Protein AF-A0A0D6M425-F1 (afdb_monomer_lite)

Organism: NCBI:txid53326

Secondary structure (DSSP, 8-state):
-HHHHHHHHHHHHHHHTTS-----------------------------------PPPP------------------------------------TTHHHHHHHHHHHHHHHHHHHHHHHHHHHHHHHHHHHHHHHHHHHHHHHHHTSPPPPSS-HHHHHHHHHHHHHHHHHHHHHHHHHHHHHHHHHHHHTT-SSHHHHHHHHHHHHHHHHHHHHHHHHHHHHHHHHHHHHHHHHHHHHHHHHHHHHHHHHHHHTPPSSPSSHHHHHHHHHHHHHHHHHHHHHHHHHHHHHHHHTTTT-----

Radius of gyration: 39.2 Å; chains: 1; bounding box: 89×60×128 Å

Foldseek 3Di:
DVLVVVVVVVVVVVVVVVPDDDDDDDDDDDDDDDDDDDDDDDDDDDDDDDDDDDDDDDDDDDDDDDDDDDDDDDDDDDDDDDDDDDDDDDDDDDPPPVVVVVVVVVVVVVVVVVLVVVLVVLVVQLVVLLVVLVVVLVVLVVVLVPQDDQDQPDLVSLVVSLVVLVVSSVVLSVCPVSLVSNLVSLVVNLVVDPDVVSNVVSVVSNCVSVVSSVVSVVSSVVRNVSSVVSNVVVLVVLVVVVVVLVVVLVVLVVPQDPDDPDPVVNVVNVVSVVVSVVSVVVCVVSVVVVVVVVVVVPPDPDD

InterPro domains:
  IPR002017 Spectrin repeat [PF00435] (123-228)
  IPR018159 Spectrin/alpha-actinin [SM00150] (124-228)
  IPR018159 Spectrin/alpha-actinin [cd00176] (124-290)

Structure (mmCIF, N/CA/C/O backbone):
data_AF-A0A0D6M425-F1
#
_entry.id   AF-A0A0D6M425-F1
#
loop_
_atom_site.group_PDB
_atom_site.id
_atom_site.type_symbol
_atom_site.label_atom_id
_atom_site.label_alt_id
_atom_site.label_comp_id
_atom_site.label_asym_id
_atom_site.label_entity_id
_atom_site.label_seq_id
_atom_site.pdbx_PDB_ins_code
_atom_site.Cartn_x
_atom_site.Cartn_y
_atom_site.Cartn_z
_atom_site.occupancy
_atom_site.B_iso_or_equiv
_atom_site.auth_seq_id
_atom_site.auth_comp_id
_atom_site.auth_asym_id
_atom_site.auth_atom_id
_atom_site.pdbx_PDB_model_num
ATOM 1 N N . MET A 1 1 ? 4.694 -11.963 -1.519 1.00 40.75 1 MET A N 1
ATOM 2 C CA . MET A 1 1 ? 3.758 -13.101 -1.695 1.00 40.75 1 MET A CA 1
ATOM 3 C C . MET A 1 1 ? 3.086 -13.503 -0.385 1.00 40.75 1 MET A C 1
ATOM 5 O O . MET A 1 1 ? 1.863 -13.520 -0.347 1.00 40.75 1 MET A O 1
ATOM 9 N N . ASP A 1 2 ? 3.823 -13.799 0.690 1.00 46.19 2 ASP A N 1
ATOM 10 C CA . ASP A 1 2 ? 3.203 -14.373 1.902 1.00 46.19 2 ASP A CA 1
ATOM 11 C C . ASP A 1 2 ? 2.390 -13.388 2.758 1.00 46.19 2 ASP A C 1
ATOM 13 O O . ASP A 1 2 ? 1.417 -13.802 3.381 1.00 46.19 2 ASP A O 1
ATOM 17 N N . LEU A 1 3 ? 2.696 -12.084 2.712 1.00 44.03 3 LEU A N 1
ATOM 18 C CA . LEU A 1 3 ? 1.865 -11.032 3.323 1.00 44.03 3 LEU A CA 1
ATOM 19 C C . LEU A 1 3 ? 0.451 -10.997 2.716 1.00 44.03 3 LEU A C 1
ATOM 21 O O . LEU A 1 3 ? -0.537 -11.097 3.438 1.00 44.03 3 LEU A O 1
ATOM 25 N N . LEU A 1 4 ? 0.359 -10.984 1.380 1.00 48.28 4 LEU A N 1
ATOM 26 C CA . LEU A 1 4 ? -0.907 -11.090 0.643 1.00 48.28 4 LEU A CA 1
ATOM 27 C C . LEU A 1 4 ? -1.682 -12.361 1.020 1.00 48.28 4 LEU A C 1
ATOM 29 O O . LEU A 1 4 ? -2.883 -12.287 1.253 1.00 48.28 4 LEU A O 1
ATOM 33 N N . LYS A 1 5 ? -1.009 -13.514 1.154 1.00 50.22 5 LYS A N 1
ATOM 34 C CA . LYS A 1 5 ? -1.664 -14.762 1.586 1.00 50.22 5 LYS A CA 1
ATOM 35 C C . LYS A 1 5 ? -2.174 -14.706 3.029 1.00 50.22 5 LYS A C 1
ATOM 37 O O . LYS A 1 5 ? -3.256 -15.221 3.283 1.00 50.22 5 LYS A O 1
ATOM 42 N N . ARG A 1 6 ? -1.435 -14.095 3.965 1.00 51.94 6 ARG A N 1
ATOM 43 C CA . ARG A 1 6 ? -1.879 -13.936 5.364 1.00 51.94 6 ARG A CA 1
ATOM 44 C C . ARG A 1 6 ? -3.107 -13.035 5.471 1.00 51.94 6 ARG A C 1
ATOM 46 O O . ARG A 1 6 ? -4.064 -13.418 6.138 1.00 51.94 6 ARG A O 1
ATOM 53 N N . LEU A 1 7 ? -3.107 -11.907 4.759 1.00 57.50 7 LEU A N 1
ATOM 54 C CA . LEU A 1 7 ? -4.261 -11.008 4.692 1.00 57.50 7 LEU A CA 1
ATOM 55 C C . LEU A 1 7 ? -5.485 -11.714 4.081 1.00 57.50 7 LEU A C 1
ATOM 57 O O . LEU A 1 7 ? -6.573 -11.603 4.632 1.00 57.50 7 LEU A O 1
ATOM 61 N N . TYR A 1 8 ? -5.309 -12.499 3.011 1.00 55.25 8 TYR A N 1
ATOM 62 C CA . TYR A 1 8 ? -6.402 -13.231 2.349 1.00 55.25 8 TYR A CA 1
ATOM 63 C C . TYR A 1 8 ? -6.959 -14.404 3.181 1.00 55.25 8 TYR A C 1
ATOM 65 O O . TYR A 1 8 ? -8.141 -14.730 3.101 1.00 55.25 8 TYR A O 1
ATOM 73 N N . PHE A 1 9 ? -6.116 -15.069 3.980 1.00 50.69 9 PHE A N 1
ATOM 74 C CA . PHE A 1 9 ? -6.538 -16.208 4.807 1.00 50.69 9 PHE A CA 1
ATOM 75 C C . PHE A 1 9 ? -7.348 -15.765 6.037 1.00 50.69 9 PHE A C 1
ATOM 77 O O . PHE A 1 9 ? -8.257 -16.478 6.462 1.00 50.69 9 PHE A O 1
ATOM 84 N N . HIS A 1 10 ? -7.058 -14.573 6.571 1.00 49.78 10 HIS A N 1
ATOM 85 C CA . HIS A 1 10 ? -7.824 -13.970 7.664 1.00 49.78 10 HIS A CA 1
ATOM 86 C C . HIS A 1 10 ? -9.277 -13.669 7.249 1.00 49.78 10 HIS A C 1
ATOM 88 O O . HIS A 1 10 ? -10.205 -13.980 7.997 1.00 49.78 10 HIS A O 1
ATOM 94 N N . ASP A 1 11 ? -9.488 -13.170 6.026 1.00 51.03 11 ASP A N 1
ATOM 95 C CA . ASP A 1 11 ? -10.822 -12.855 5.490 1.00 51.03 11 ASP A CA 1
ATOM 96 C C . ASP A 1 11 ? -11.734 -14.078 5.436 1.00 51.03 11 ASP A C 1
ATOM 98 O O . ASP A 1 11 ? -12.901 -13.998 5.819 1.00 51.03 11 ASP A O 1
ATOM 102 N N . LEU A 1 12 ? -11.204 -15.234 5.016 1.00 44.94 12 LEU A N 1
ATOM 103 C CA . LEU A 1 12 ? -11.971 -16.482 5.008 1.00 44.94 12 LEU A CA 1
ATOM 104 C C . LEU A 1 12 ? -12.432 -16.859 6.422 1.00 44.94 12 LEU A C 1
ATOM 106 O O . LEU A 1 12 ? -13.565 -17.298 6.616 1.00 44.94 12 LEU A O 1
ATOM 110 N N . GLN A 1 13 ? -11.564 -16.667 7.414 1.00 49.91 13 GLN A N 1
ATOM 111 C CA . GLN A 1 13 ? -11.840 -17.020 8.802 1.00 49.91 13 GLN A CA 1
ATOM 112 C C . GLN A 1 13 ? -12.867 -16.064 9.438 1.00 49.91 13 GLN A C 1
ATOM 114 O O . GLN A 1 13 ? -13.738 -16.503 10.189 1.00 49.91 13 GLN A O 1
ATOM 119 N N . GLN A 1 14 ? -12.836 -14.780 9.075 1.00 49.59 14 GLN A N 1
ATOM 120 C CA . GLN A 1 14 ? -13.776 -13.760 9.550 1.00 49.59 14 GLN A CA 1
ATOM 121 C C . GLN A 1 14 ? -15.131 -13.808 8.811 1.00 49.59 14 GLN A C 1
ATOM 123 O O . GLN A 1 14 ? -16.171 -13.537 9.415 1.00 49.59 14 GLN A O 1
ATOM 128 N N . ALA A 1 15 ? -15.151 -14.229 7.541 1.00 42.97 15 ALA A N 1
ATOM 129 C CA . ALA A 1 15 ? -16.371 -14.485 6.771 1.00 42.97 15 ALA A CA 1
ATOM 130 C C . ALA A 1 15 ? -17.123 -15.745 7.239 1.00 42.97 15 ALA A C 1
ATOM 132 O O . ALA A 1 15 ? -18.357 -15.755 7.247 1.00 42.97 15 ALA A O 1
ATOM 133 N N . LEU A 1 16 ? -16.411 -16.791 7.678 1.00 41.06 16 LEU A N 1
ATOM 134 C CA . LEU A 1 16 ? -17.027 -17.982 8.276 1.00 41.06 16 LEU A CA 1
ATOM 135 C C . LEU A 1 16 ? -17.736 -17.649 9.599 1.00 41.06 16 LEU A C 1
ATOM 137 O O . LEU A 1 16 ? -18.891 -18.027 9.777 1.00 41.06 16 LEU A O 1
ATOM 141 N N . CYS A 1 17 ? -17.124 -16.827 10.458 1.00 43.44 17 CYS A N 1
ATOM 142 C CA . CYS A 1 17 ? -17.744 -16.330 11.696 1.00 43.44 17 CYS A CA 1
ATOM 143 C C . CYS A 1 17 ? -19.002 -15.458 11.488 1.00 43.44 17 CYS A C 1
ATOM 145 O O . CYS A 1 17 ? -19.657 -15.100 12.464 1.00 43.44 17 CYS A O 1
ATOM 147 N N . ARG A 1 18 ? -19.340 -15.080 10.245 1.00 42.22 18 ARG A N 1
ATOM 148 C CA . ARG A 1 18 ? -20.475 -14.199 9.917 1.00 42.22 18 ARG A CA 1
ATOM 149 C C . ARG A 1 18 ? -21.745 -14.931 9.468 1.00 42.22 18 ARG A C 1
ATOM 151 O O . ARG A 1 18 ? -22.761 -14.268 9.291 1.00 42.22 18 ARG A O 1
ATOM 158 N N . ASN A 1 19 ? -21.691 -16.251 9.255 1.00 38.44 19 ASN A N 1
ATOM 159 C CA . ASN A 1 19 ? -22.764 -17.017 8.599 1.00 38.44 19 ASN A CA 1
ATOM 160 C C . ASN A 1 19 ? -23.489 -18.044 9.495 1.00 38.44 19 ASN A C 1
ATOM 162 O O . ASN A 1 19 ? -24.403 -18.711 9.014 1.00 38.44 19 ASN A O 1
ATOM 166 N N . GLU A 1 20 ? -23.140 -18.162 10.781 1.00 41.81 20 GLU A N 1
ATOM 167 C CA . GLU A 1 20 ? -23.826 -19.058 11.727 1.00 41.81 20 GLU A CA 1
ATOM 168 C C . GLU A 1 20 ? -24.568 -18.295 12.841 1.00 41.81 20 GLU A C 1
ATOM 170 O O . GLU A 1 20 ? -24.107 -18.222 13.976 1.00 41.81 20 GLU A O 1
ATOM 175 N N . GLU A 1 21 ? -25.783 -17.815 12.547 1.00 34.94 21 GLU A N 1
ATOM 176 C CA . GLU A 1 21 ? -26.879 -17.893 13.529 1.00 34.94 21 GLU A CA 1
ATOM 177 C C . GLU A 1 21 ? -28.242 -18.167 12.840 1.00 34.94 21 GLU A C 1
ATOM 179 O O . GLU A 1 21 ? -28.516 -17.563 11.799 1.00 34.94 21 GLU A O 1
ATOM 184 N N . PRO A 1 22 ? -29.108 -19.072 13.357 1.00 50.28 22 PRO A N 1
ATOM 185 C CA . PRO A 1 22 ? -30.302 -19.529 12.635 1.00 50.28 22 PRO A CA 1
ATOM 186 C C . PRO A 1 22 ? -31.645 -19.107 13.269 1.00 50.28 22 PRO A C 1
ATOM 188 O O . PRO A 1 22 ? -31.961 -19.500 14.389 1.00 50.28 22 PRO A O 1
ATOM 191 N N . SER A 1 23 ? -32.510 -18.412 12.517 1.00 33.78 23 SER A N 1
ATOM 192 C CA . SER A 1 23 ? -33.947 -18.225 12.827 1.00 33.78 23 SER A CA 1
ATOM 193 C C . SER A 1 23 ? -34.656 -17.507 11.663 1.00 33.78 23 SER A C 1
ATOM 195 O O . SER A 1 23 ? -34.068 -16.601 11.086 1.00 33.78 23 SER A O 1
ATOM 197 N N . ALA A 1 24 ? -35.900 -17.769 11.253 1.00 35.56 24 ALA A N 1
ATOM 198 C CA . ALA A 1 24 ? -36.776 -18.940 11.349 1.00 35.56 24 ALA A CA 1
ATOM 199 C C . ALA A 1 24 ? -37.847 -18.804 10.239 1.00 35.56 24 ALA A C 1
ATOM 201 O O . ALA A 1 24 ? -38.166 -17.696 9.809 1.00 35.56 24 ALA A O 1
ATOM 202 N N . ASN A 1 25 ? -38.421 -19.915 9.772 1.00 36.81 25 ASN A N 1
ATOM 203 C CA . ASN A 1 25 ? -39.479 -19.901 8.749 1.00 36.81 25 ASN A CA 1
ATOM 204 C C . ASN A 1 25 ? -40.835 -19.484 9.366 1.00 36.81 25 ASN A C 1
ATOM 206 O O . ASN A 1 25 ? -41.111 -19.846 10.514 1.00 36.81 25 ASN A O 1
ATOM 210 N N . PRO A 1 26 ? -41.729 -18.825 8.605 1.00 37.81 26 PRO A N 1
ATOM 211 C CA . PRO A 1 26 ? -42.960 -19.543 8.260 1.00 37.81 26 PRO A CA 1
ATOM 212 C C . PRO A 1 26 ? -43.437 -19.368 6.805 1.00 37.81 26 PRO A C 1
ATOM 214 O O . PRO A 1 26 ? -43.299 -18.319 6.181 1.00 37.81 26 PRO A O 1
ATOM 217 N N . SER A 1 27 ? -44.067 -20.433 6.307 1.00 34.91 27 SER A N 1
ATOM 218 C CA . SER A 1 27 ? -44.605 -20.596 4.947 1.00 34.91 27 SER A CA 1
ATOM 219 C C . SER A 1 27 ? -46.047 -20.018 4.793 1.00 34.91 27 SER A C 1
ATOM 221 O O . SER A 1 27 ? -46.489 -19.250 5.645 1.00 34.91 27 SER A O 1
ATOM 223 N N . PRO A 1 28 ? -46.816 -20.308 3.720 1.00 51.50 28 PRO A N 1
ATOM 224 C CA . PRO A 1 28 ? -46.875 -19.452 2.531 1.00 51.50 28 PRO A CA 1
ATOM 225 C C . PRO A 1 28 ? -48.303 -18.969 2.183 1.00 51.50 28 PRO A C 1
ATOM 227 O O . PRO A 1 28 ? -49.274 -19.686 2.419 1.00 51.50 28 PRO A O 1
ATOM 230 N N . GLN A 1 29 ? -48.451 -17.814 1.517 1.00 35.66 29 GLN A N 1
ATOM 231 C CA . GLN A 1 29 ? -49.727 -17.417 0.887 1.00 35.66 29 GLN A CA 1
ATOM 232 C C . GLN A 1 29 ? -49.549 -16.795 -0.508 1.00 35.66 29 GLN A C 1
ATOM 234 O O . GLN A 1 29 ? -49.350 -15.598 -0.673 1.00 35.66 29 GLN A O 1
ATOM 239 N N . ASP A 1 30 ? -49.615 -17.680 -1.501 1.00 33.88 30 ASP A N 1
ATOM 240 C CA . ASP A 1 30 ? -50.456 -17.596 -2.704 1.00 33.88 30 ASP A CA 1
ATOM 241 C C . ASP A 1 30 ? -50.993 -16.211 -3.152 1.00 33.88 30 ASP A C 1
ATOM 243 O O . ASP A 1 30 ? -51.884 -15.647 -2.508 1.00 33.88 30 ASP A O 1
ATOM 247 N N . ARG A 1 31 ? -50.528 -15.735 -4.326 1.00 32.78 31 ARG A N 1
ATOM 248 C CA . ARG A 1 31 ? -51.368 -15.114 -5.381 1.00 32.78 31 ARG A CA 1
ATOM 249 C C . ARG A 1 31 ? -50.612 -14.826 -6.692 1.00 32.78 31 ARG A C 1
ATOM 251 O O . ARG A 1 31 ? -49.768 -13.943 -6.757 1.00 32.78 31 ARG A O 1
ATOM 258 N N . SER A 1 32 ? -51.051 -15.520 -7.743 1.00 32.44 32 SER A N 1
ATOM 259 C CA . SER A 1 32 ? -51.195 -15.071 -9.145 1.00 32.44 32 SER A CA 1
ATOM 260 C C . SER A 1 32 ? -50.024 -14.413 -9.904 1.00 32.44 32 SER A C 1
ATOM 262 O O . SER A 1 32 ? -49.710 -13.240 -9.730 1.00 32.44 32 SER A O 1
ATOM 264 N N . ALA A 1 33 ? -49.543 -15.126 -10.931 1.00 37.72 33 ALA A N 1
ATOM 265 C CA . ALA A 1 33 ? -48.924 -14.544 -12.133 1.00 37.72 33 ALA A CA 1
ATOM 266 C C . ALA A 1 33 ? -49.994 -13.859 -13.040 1.00 37.72 33 ALA A C 1
ATOM 268 O O . ALA A 1 33 ? -51.189 -14.004 -12.756 1.00 37.72 33 ALA A O 1
ATOM 269 N N . PRO A 1 34 ? -49.624 -13.122 -14.117 1.00 43.88 34 PRO A N 1
ATOM 270 C CA . PRO A 1 34 ? -49.150 -13.778 -15.350 1.00 43.88 34 PRO A CA 1
ATOM 271 C C . PRO A 1 34 ? -48.017 -13.055 -16.123 1.00 43.88 34 PRO A C 1
ATOM 273 O O . PRO A 1 34 ? -47.840 -11.843 -16.043 1.00 43.88 34 PRO A O 1
ATOM 276 N N . SER A 1 35 ? -47.295 -13.811 -16.957 1.00 35.91 35 SER A N 1
ATOM 277 C CA . SER A 1 35 ? -46.491 -13.302 -18.094 1.00 35.91 35 SER A CA 1
ATOM 278 C C . SER A 1 35 ? -47.381 -13.164 -19.356 1.00 35.91 35 SER A C 1
ATOM 280 O O . SER A 1 35 ? -48.488 -13.710 -19.334 1.00 35.91 35 SER A O 1
ATOM 282 N N . PRO A 1 36 ? -46.955 -12.504 -20.467 1.00 47.47 36 PRO A N 1
ATOM 283 C CA . PRO A 1 36 ? -46.031 -13.163 -21.413 1.00 47.47 36 PRO A CA 1
ATOM 284 C C . PRO A 1 36 ? -45.080 -12.275 -22.269 1.00 47.47 36 PRO A C 1
ATOM 286 O O . PRO A 1 36 ? -45.425 -11.188 -22.712 1.00 47.47 36 PRO A O 1
ATOM 289 N N . GLN A 1 37 ? -43.923 -12.869 -22.598 1.00 31.91 37 GLN A N 1
ATOM 290 C CA . GLN A 1 37 ? -43.184 -12.845 -23.883 1.00 31.91 37 GLN A CA 1
ATOM 291 C C . GLN A 1 37 ? -42.814 -11.535 -24.624 1.00 31.91 37 GLN A C 1
ATOM 293 O O . GLN A 1 37 ? -43.670 -10.804 -25.113 1.00 31.91 37 GLN A O 1
ATOM 298 N N . ARG A 1 38 ? -41.528 -11.461 -25.023 1.00 31.77 38 ARG A N 1
ATOM 299 C CA . ARG A 1 38 ? -41.152 -11.447 -26.456 1.00 31.77 38 ARG A CA 1
ATOM 300 C C . ARG A 1 38 ? -39.749 -12.030 -26.693 1.00 31.77 38 ARG A C 1
ATOM 302 O O . ARG A 1 38 ? -38.796 -11.617 -26.046 1.00 31.77 38 ARG A O 1
ATOM 309 N N . SER A 1 39 ? -39.639 -12.957 -27.644 1.00 31.83 39 SER A N 1
ATOM 310 C CA . SER A 1 39 ? -38.386 -13.591 -28.089 1.00 31.83 39 SER A CA 1
ATOM 311 C C . SER A 1 39 ? -37.774 -12.882 -29.304 1.00 31.83 39 SER A C 1
ATOM 313 O O . SER A 1 39 ? -38.521 -12.297 -30.090 1.00 31.83 39 SER A O 1
ATOM 315 N N . VAL A 1 40 ? -36.463 -13.053 -29.518 1.00 39.34 40 VAL A N 1
ATOM 316 C CA . VAL A 1 40 ? -35.864 -13.396 -30.829 1.00 39.34 40 VAL A CA 1
ATOM 317 C C . VAL A 1 40 ? -34.468 -14.003 -30.632 1.00 39.34 40 VAL A C 1
ATOM 319 O O . VAL A 1 40 ? -33.620 -13.412 -29.971 1.00 39.34 40 VAL A O 1
ATOM 322 N N . ASP A 1 41 ? -34.253 -15.175 -31.226 1.00 31.72 41 ASP A N 1
ATOM 323 C CA . ASP A 1 41 ? -32.962 -15.859 -31.362 1.00 31.72 41 ASP A CA 1
ATOM 324 C C . ASP A 1 41 ? -32.133 -15.315 -32.551 1.00 31.72 41 ASP A C 1
ATOM 326 O O . ASP A 1 41 ? -32.677 -14.644 -33.429 1.00 31.72 41 ASP A O 1
ATOM 330 N N . VAL A 1 42 ? -30.847 -15.703 -32.632 1.00 33.03 42 VAL A N 1
ATOM 331 C CA . VAL A 1 42 ? -30.256 -16.529 -33.728 1.00 33.03 42 VAL A CA 1
ATOM 332 C C . VAL A 1 42 ? -28.753 -16.244 -33.987 1.00 33.03 42 VAL A C 1
ATOM 334 O O . VAL A 1 42 ? -28.354 -15.133 -34.310 1.00 33.03 42 VAL A O 1
ATOM 337 N N . ALA A 1 43 ? -27.974 -17.339 -33.962 1.00 30.47 43 ALA A N 1
ATOM 338 C CA . ALA A 1 43 ? -26.700 -17.628 -34.655 1.00 30.47 43 ALA A CA 1
ATOM 339 C C . ALA A 1 43 ? -25.395 -16.844 -34.360 1.00 30.47 43 ALA A C 1
ATOM 341 O O . ALA A 1 43 ? -25.136 -15.767 -34.890 1.00 30.47 43 ALA A O 1
ATOM 342 N N . ALA A 1 44 ? -24.453 -17.561 -33.731 1.00 33.31 44 ALA A N 1
ATOM 343 C CA . ALA A 1 44 ? -23.086 -17.681 -34.261 1.00 33.31 44 ALA A CA 1
ATOM 344 C C . ALA A 1 44 ? -23.068 -18.700 -35.434 1.00 33.31 44 ALA A C 1
ATOM 346 O O . ALA A 1 44 ? -24.059 -19.416 -35.617 1.00 33.31 44 ALA A O 1
ATOM 347 N N . PRO A 1 45 ? -21.964 -18.839 -36.199 1.00 45.84 45 PRO A N 1
ATOM 348 C CA . PRO A 1 45 ? -21.010 -19.875 -35.775 1.00 45.84 45 PRO A CA 1
ATOM 349 C C . PRO A 1 45 ? -19.515 -19.626 -36.103 1.00 45.84 45 PRO A C 1
ATOM 351 O O . PRO A 1 45 ? -19.175 -18.996 -37.097 1.00 45.84 45 PRO A O 1
ATOM 354 N N . ALA A 1 46 ? -18.672 -20.328 -35.331 1.00 31.06 46 ALA A N 1
ATOM 355 C CA . ALA A 1 46 ? -17.516 -21.124 -35.786 1.00 31.06 46 ALA A CA 1
ATOM 356 C C . ALA A 1 46 ? -16.155 -20.471 -36.158 1.00 31.06 46 ALA A C 1
ATOM 358 O O . ALA A 1 46 ? -16.125 -19.389 -36.726 1.00 31.06 46 ALA A O 1
ATOM 359 N N . THR A 1 47 ? -14.977 -21.109 -35.965 1.00 30.86 47 THR A N 1
ATOM 360 C CA . THR A 1 47 ? -14.548 -22.305 -35.171 1.00 30.86 47 THR A CA 1
ATOM 361 C C . THR A 1 47 ? -13.016 -22.518 -35.344 1.00 30.86 47 THR A C 1
ATOM 363 O O . THR A 1 47 ? -12.577 -22.488 -36.486 1.00 30.86 47 THR A O 1
ATOM 366 N N . ILE A 1 48 ? -12.261 -22.849 -34.265 1.00 32.78 48 ILE A N 1
ATOM 367 C CA . ILE A 1 48 ? -10.964 -23.619 -34.254 1.00 32.78 48 ILE A CA 1
ATOM 368 C C . ILE A 1 48 ? -9.684 -22.924 -34.829 1.00 32.78 48 ILE A C 1
ATOM 370 O O . ILE A 1 48 ? -9.783 -22.123 -35.747 1.00 32.78 48 ILE A O 1
ATOM 374 N N . GLU A 1 49 ? -8.444 -23.123 -34.328 1.00 32.44 49 GLU A N 1
ATOM 375 C CA . GLU A 1 49 ? -7.910 -24.066 -33.312 1.00 32.44 49 GLU A CA 1
ATOM 376 C C . GLU A 1 49 ? -6.631 -23.590 -32.569 1.00 32.44 49 GLU A C 1
ATOM 378 O O . GLU A 1 49 ? -5.904 -22.755 -33.088 1.00 32.44 49 GLU A O 1
ATOM 383 N N . GLU A 1 50 ? -6.380 -24.219 -31.402 1.00 31.86 50 GLU A N 1
ATOM 384 C CA . GLU A 1 50 ? -5.097 -24.674 -30.792 1.00 31.86 50 GLU A CA 1
ATOM 385 C C . GLU A 1 50 ? -3.814 -23.777 -30.740 1.00 31.86 50 GLU A C 1
ATOM 387 O O . GLU A 1 50 ? -3.546 -22.949 -31.594 1.00 31.86 50 GLU A O 1
ATOM 392 N N . ALA A 1 51 ? -2.908 -23.913 -29.753 1.00 29.52 51 ALA A N 1
ATOM 393 C CA . ALA A 1 51 ? -2.761 -24.963 -28.733 1.00 29.52 51 ALA A CA 1
ATOM 394 C C . ALA A 1 51 ? -1.913 -24.539 -27.504 1.00 29.52 51 ALA A C 1
ATOM 396 O O . ALA A 1 51 ? -0.895 -23.885 -27.679 1.00 29.52 51 ALA A O 1
ATOM 397 N N . LYS A 1 52 ? -2.261 -25.113 -26.331 1.00 30.11 52 LYS A N 1
ATOM 398 C CA . LYS A 1 52 ? -1.365 -25.732 -25.307 1.00 30.11 52 LYS A CA 1
ATOM 399 C C . LYS A 1 52 ? -0.327 -24.835 -24.577 1.00 30.11 52 LYS A C 1
ATOM 401 O O . LYS A 1 52 ? 0.267 -23.948 -25.159 1.00 30.11 52 LYS A O 1
ATOM 406 N N . THR A 1 53 ? 0.036 -25.018 -23.299 1.00 25.02 53 THR A N 1
ATOM 407 C CA . THR A 1 53 ? -0.428 -25.844 -22.150 1.00 25.02 53 THR A CA 1
ATOM 408 C C . THR A 1 53 ? 0.365 -25.393 -20.913 1.00 25.02 53 THR A C 1
ATOM 410 O O . THR A 1 53 ? 1.583 -25.327 -21.036 1.00 25.02 53 THR A O 1
ATOM 413 N N . ALA A 1 54 ? -0.259 -25.205 -19.737 1.00 32.53 54 ALA A N 1
ATOM 414 C CA . ALA A 1 54 ? 0.367 -25.401 -18.406 1.00 32.53 54 ALA A CA 1
ATOM 415 C C . ALA A 1 54 ? -0.618 -25.112 -17.247 1.00 32.53 54 ALA A C 1
ATOM 417 O O . ALA A 1 54 ? -0.499 -24.116 -16.536 1.00 32.53 54 ALA A O 1
ATOM 418 N N . THR A 1 55 ? -1.596 -25.991 -17.022 1.00 26.17 55 THR A N 1
ATOM 419 C CA . THR A 1 55 ? -2.383 -25.980 -15.776 1.00 26.17 55 THR A CA 1
ATOM 420 C C . THR A 1 55 ? -1.579 -26.668 -14.673 1.00 26.17 55 THR A C 1
ATOM 422 O O . THR A 1 55 ? -1.289 -27.857 -14.789 1.00 26.17 55 THR A O 1
ATOM 425 N N . VAL A 1 56 ? -1.238 -25.955 -13.595 1.00 35.81 56 VAL A N 1
ATOM 426 C CA . VAL A 1 56 ? -0.660 -26.570 -12.387 1.00 35.81 56 VAL A CA 1
ATOM 427 C C . VAL A 1 56 ? -1.793 -26.931 -11.429 1.00 35.81 56 VAL A C 1
ATOM 429 O O . VAL A 1 56 ? -2.601 -26.083 -11.058 1.00 35.81 56 VAL A O 1
ATOM 432 N N . ALA A 1 57 ? -1.872 -28.212 -11.074 1.00 31.00 57 ALA A N 1
ATOM 433 C CA . ALA A 1 57 ? -2.975 -28.780 -10.311 1.00 31.00 57 ALA A CA 1
ATOM 434 C C . ALA A 1 57 ? -2.919 -28.437 -8.812 1.00 31.00 57 ALA A C 1
ATOM 436 O O . ALA A 1 57 ? -1.852 -28.430 -8.198 1.00 31.00 57 ALA A O 1
ATOM 437 N N . ALA A 1 58 ? -4.096 -28.254 -8.211 1.00 32.97 58 ALA A N 1
ATOM 438 C CA . ALA A 1 58 ? -4.274 -28.352 -6.766 1.00 32.97 58 ALA A CA 1
ATOM 439 C C . ALA A 1 58 ? -4.387 -29.836 -6.352 1.00 32.97 58 ALA A C 1
ATOM 441 O O . ALA A 1 58 ? -5.046 -30.604 -7.061 1.00 32.97 58 ALA A O 1
ATOM 442 N N . PRO A 1 59 ? -3.798 -30.264 -5.221 1.00 37.94 59 PRO A N 1
ATOM 443 C CA . PRO A 1 59 ? -3.983 -31.617 -4.718 1.00 37.94 59 PRO A CA 1
ATOM 444 C C . PRO A 1 59 ? -5.322 -31.744 -3.980 1.00 37.94 59 PRO A C 1
ATOM 446 O O . PRO A 1 59 ? -5.532 -31.167 -2.914 1.00 37.94 59 PRO A O 1
ATOM 449 N N . LEU A 1 60 ? -6.212 -32.549 -4.555 1.00 29.91 60 LEU A N 1
ATOM 450 C CA . LEU A 1 60 ? -7.362 -33.131 -3.873 1.00 29.91 60 LEU A CA 1
ATOM 451 C C . LEU A 1 60 ? -6.856 -34.153 -2.837 1.00 29.91 60 LEU A C 1
ATOM 453 O O . LEU A 1 60 ? -6.052 -35.016 -3.185 1.00 29.91 60 LEU A O 1
ATOM 457 N N . VAL A 1 61 ? -7.34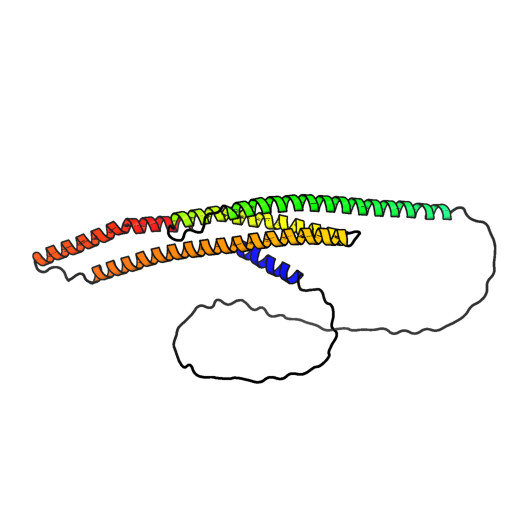3 -34.097 -1.596 1.00 37.28 61 VAL A N 1
ATOM 458 C CA . VAL A 1 61 ? -7.213 -35.206 -0.634 1.00 37.28 61 VAL A CA 1
ATOM 459 C C . VAL A 1 61 ? -8.572 -35.548 -0.042 1.00 37.28 61 VAL A C 1
ATOM 461 O O . VAL A 1 61 ? -9.354 -34.680 0.341 1.00 37.28 61 VAL A O 1
ATOM 464 N N . GLU A 1 62 ? -8.853 -36.843 -0.055 1.00 29.00 62 GLU A N 1
ATOM 465 C CA . GLU A 1 62 ? -10.180 -37.436 0.039 1.00 29.00 62 GLU A CA 1
ATOM 466 C C . GLU A 1 62 ? -10.517 -37.828 1.484 1.00 29.00 62 GLU A C 1
ATOM 468 O O . GLU A 1 62 ? -9.678 -38.344 2.226 1.00 29.00 62 GLU A O 1
ATOM 473 N N . ALA A 1 63 ? -11.756 -37.573 1.908 1.00 29.23 63 ALA A N 1
ATOM 474 C CA . ALA A 1 63 ? -12.201 -37.888 3.259 1.00 29.23 63 ALA A CA 1
ATOM 475 C C . ALA A 1 63 ? -12.460 -39.394 3.414 1.00 29.23 63 ALA A C 1
ATOM 477 O O . ALA A 1 63 ? -13.266 -39.965 2.684 1.00 29.23 63 ALA A O 1
ATOM 478 N N . THR A 1 64 ? -11.844 -40.027 4.417 1.00 28.97 64 THR A N 1
ATOM 479 C CA . THR A 1 64 ? -12.151 -41.416 4.795 1.00 28.97 64 THR A CA 1
ATOM 480 C C . THR A 1 64 ? -12.696 -41.456 6.221 1.00 28.97 64 THR A C 1
ATOM 482 O O . THR A 1 64 ? -11.989 -41.134 7.174 1.00 28.97 64 THR A O 1
ATOM 485 N N . ALA A 1 65 ? -13.965 -41.842 6.372 1.00 35.47 65 ALA A N 1
ATOM 486 C CA . ALA A 1 65 ? -14.572 -42.135 7.671 1.00 35.47 65 ALA A CA 1
ATOM 487 C C . ALA A 1 65 ? -14.106 -43.508 8.205 1.00 35.47 65 ALA A C 1
ATOM 489 O O . ALA A 1 65 ? -13.576 -44.327 7.452 1.00 35.47 65 ALA A O 1
ATOM 490 N N . PRO A 1 66 ? -14.387 -43.818 9.480 1.00 35.50 66 PRO A N 1
ATOM 491 C CA . PRO A 1 66 ? -15.505 -44.742 9.679 1.00 35.50 66 PRO A CA 1
ATOM 492 C C . PRO A 1 66 ? -16.496 -44.306 10.769 1.00 35.50 66 PRO A C 1
ATOM 494 O O . PRO A 1 66 ? -16.157 -43.636 11.739 1.00 35.50 66 PRO A O 1
ATOM 497 N N . SER A 1 67 ? -17.747 -44.732 10.595 1.00 25.98 67 SER A N 1
ATOM 498 C CA . SER A 1 67 ? -18.844 -44.621 11.571 1.00 25.98 67 SER A CA 1
ATOM 499 C C . SER A 1 67 ? -19.225 -46.002 12.128 1.00 25.98 67 SER A C 1
ATOM 501 O O . SER A 1 67 ? -18.696 -47.014 11.675 1.00 25.98 67 SER A O 1
ATOM 503 N N . THR A 1 68 ? -20.236 -46.024 13.011 1.00 29.47 68 THR A N 1
ATOM 504 C CA . THR A 1 68 ? -20.918 -47.187 13.639 1.00 29.47 68 THR A CA 1
ATOM 505 C C . THR A 1 68 ? -20.209 -47.794 14.858 1.00 29.47 68 THR A C 1
ATOM 507 O O . THR A 1 68 ? -18.999 -47.971 14.846 1.00 29.47 68 THR A O 1
ATOM 510 N N . SER A 1 69 ? -20.883 -48.150 15.961 1.00 25.88 69 SER A N 1
ATOM 511 C CA . SER A 1 69 ? -22.253 -47.865 16.458 1.00 25.88 69 SER A CA 1
ATOM 512 C C . SER A 1 69 ? -22.247 -48.078 17.985 1.00 25.88 69 SER A C 1
ATOM 514 O O . SER A 1 69 ? -21.471 -48.892 18.478 1.00 25.88 69 SER A O 1
ATOM 516 N N . THR A 1 70 ? -23.053 -47.393 18.804 1.00 28.92 70 THR A N 1
ATOM 517 C CA . THR A 1 70 ? -24.369 -47.859 19.326 1.00 28.92 70 THR A CA 1
ATOM 518 C C . THR A 1 70 ? -24.800 -46.792 20.357 1.00 28.92 70 THR A C 1
ATOM 520 O O . THR A 1 70 ? -23.991 -46.468 21.219 1.00 28.92 70 THR A O 1
ATOM 523 N N . THR A 1 71 ? -25.923 -46.065 20.297 1.00 30.44 71 THR A N 1
ATOM 524 C CA . THR A 1 71 ? -27.354 -46.401 20.100 1.00 30.44 71 THR A CA 1
ATOM 525 C C . THR A 1 71 ? -28.104 -46.763 21.398 1.00 30.44 71 THR A C 1
ATOM 527 O O . THR A 1 71 ? -28.287 -47.924 21.730 1.00 30.44 71 THR A O 1
ATOM 530 N N . LEU A 1 72 ? -28.592 -45.695 22.049 1.00 31.33 72 LEU A N 1
ATOM 531 C CA . LEU A 1 72 ? -29.966 -45.473 22.547 1.00 31.33 72 LEU A CA 1
ATOM 532 C C . LEU A 1 72 ? -30.606 -46.289 23.704 1.00 31.33 72 LEU A C 1
ATOM 534 O O . LEU A 1 72 ? -30.897 -47.472 23.593 1.00 31.33 72 LEU A O 1
ATOM 538 N N . ALA A 1 73 ? -31.087 -45.479 24.663 1.00 30.12 73 ALA A N 1
ATOM 539 C CA . ALA A 1 73 ? -32.449 -45.444 25.232 1.00 30.12 73 ALA A CA 1
ATOM 540 C C . ALA A 1 73 ? -32.810 -46.243 26.507 1.00 30.12 73 ALA A C 1
ATOM 542 O O . ALA A 1 73 ? -32.432 -47.388 26.723 1.00 30.12 73 ALA A O 1
ATOM 543 N N . ALA A 1 74 ? -33.607 -45.564 27.346 1.00 34.88 74 ALA A N 1
ATOM 544 C CA . ALA A 1 74 ? -34.271 -46.065 28.553 1.00 34.88 74 ALA A CA 1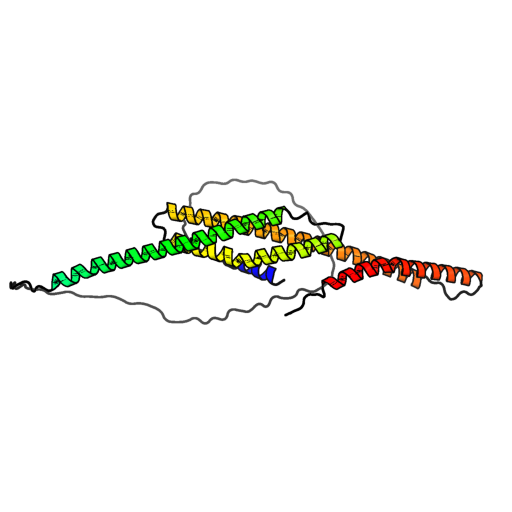
ATOM 545 C C . ALA A 1 74 ? -35.564 -46.851 28.214 1.00 34.88 74 ALA A C 1
ATOM 547 O O . ALA A 1 74 ? -35.941 -46.915 27.040 1.00 34.88 74 ALA A O 1
ATOM 548 N N . PRO A 1 75 ? -36.286 -47.408 29.213 1.00 45.97 75 PRO A N 1
ATOM 549 C CA . PRO A 1 75 ? -37.367 -46.592 29.787 1.00 45.97 75 PRO A CA 1
ATOM 550 C C . PRO A 1 75 ? -37.682 -46.780 31.294 1.00 45.97 75 PRO A C 1
ATOM 552 O O . PRO A 1 75 ? -37.148 -47.621 32.009 1.00 45.97 75 PRO A O 1
ATOM 555 N N . GLU A 1 76 ? -38.601 -45.917 31.719 1.00 30.38 76 GLU A N 1
ATOM 556 C CA . GLU A 1 76 ? -39.319 -45.728 32.987 1.00 30.38 76 GLU A CA 1
ATOM 557 C C . GLU A 1 76 ? -40.183 -46.915 33.490 1.00 30.38 76 GLU A C 1
ATOM 559 O O . GLU A 1 76 ? -40.770 -47.639 32.688 1.00 30.38 76 GLU A O 1
ATOM 564 N N . SER A 1 77 ? -40.360 -47.058 34.821 1.00 31.03 77 SER A N 1
ATOM 565 C CA . SER A 1 77 ? -41.668 -47.327 35.491 1.00 31.03 77 SER A CA 1
ATOM 566 C C . SER A 1 77 ? -41.583 -47.414 37.037 1.00 31.03 77 SER A C 1
ATOM 568 O O . SER A 1 77 ? -40.564 -47.796 37.605 1.00 31.03 77 SER A O 1
ATOM 570 N N . ALA A 1 78 ? -42.668 -47.024 37.728 1.00 36.81 78 ALA A N 1
ATOM 571 C CA . ALA A 1 78 ? -42.825 -47.014 39.201 1.00 36.81 78 ALA A CA 1
ATOM 572 C C . ALA A 1 78 ? -43.594 -48.260 39.732 1.00 36.81 78 ALA A C 1
ATOM 574 O O . ALA A 1 78 ? -44.060 -49.050 38.909 1.00 36.81 78 ALA A O 1
ATOM 575 N N . PRO A 1 79 ? -43.797 -48.452 41.068 1.00 40.66 79 PRO A N 1
ATOM 576 C CA . PRO A 1 79 ? -45.010 -47.881 41.699 1.00 40.66 79 PRO A CA 1
ATOM 577 C C . PRO A 1 79 ? -44.997 -47.528 43.225 1.00 40.66 79 PRO A C 1
ATOM 579 O O . PRO A 1 79 ? -44.109 -47.871 43.998 1.00 40.66 79 PRO A O 1
ATOM 582 N N . ARG A 1 80 ? -46.096 -46.852 43.625 1.00 30.77 80 ARG A N 1
ATOM 583 C CA . ARG A 1 80 ? -46.661 -46.485 44.965 1.00 30.77 80 ARG A CA 1
ATOM 584 C C . ARG A 1 80 ? -46.922 -47.685 45.925 1.00 30.77 80 ARG A C 1
ATOM 586 O O . ARG A 1 80 ? -47.070 -48.792 45.430 1.00 30.77 80 ARG A O 1
ATOM 593 N N . VAL A 1 81 ? -47.134 -47.595 47.262 1.00 34.72 81 VAL A N 1
ATOM 594 C CA . VAL A 1 81 ? -47.213 -46.531 48.326 1.00 34.72 81 VAL A CA 1
ATOM 595 C C . VAL A 1 81 ? -46.637 -47.108 49.668 1.00 34.72 81 VAL A C 1
ATOM 597 O O . VAL A 1 81 ? -46.368 -48.303 49.716 1.00 34.72 81 VAL A O 1
ATOM 600 N N . LYS A 1 82 ? -46.448 -46.381 50.798 1.00 32.09 82 LYS A N 1
ATOM 601 C CA . LYS A 1 82 ? -47.445 -46.104 51.887 1.00 32.09 82 LYS A CA 1
ATOM 602 C C . LYS A 1 82 ? -46.863 -45.180 53.004 1.00 32.09 82 LYS A C 1
ATOM 604 O O . LYS A 1 82 ? -45.702 -45.315 53.363 1.00 32.09 82 LYS A O 1
ATOM 609 N N . LYS A 1 83 ? -47.701 -44.300 53.584 1.00 33.56 83 LYS A N 1
ATOM 610 C CA . LYS A 1 83 ? -47.585 -43.644 54.930 1.00 33.56 83 LYS A CA 1
ATOM 611 C C . LYS A 1 83 ? -48.392 -44.485 55.971 1.00 33.56 83 LYS A C 1
ATOM 613 O O . LYS A 1 83 ? -49.018 -45.434 55.490 1.00 33.56 83 LYS A O 1
ATOM 618 N N . PRO A 1 84 ? -48.515 -44.189 57.301 1.00 44.09 84 PRO A N 1
ATOM 619 C CA . PRO A 1 84 ? -48.146 -43.006 58.130 1.00 44.09 84 PRO A CA 1
ATOM 620 C C . PRO A 1 84 ? -47.472 -43.446 59.484 1.00 44.09 84 PRO A C 1
ATOM 622 O O . PRO A 1 84 ? -46.878 -44.521 59.469 1.00 44.09 84 PRO A O 1
ATOM 625 N N . PRO A 1 85 ? -47.575 -42.763 60.662 1.00 45.59 85 PRO A N 1
ATOM 626 C CA . PRO A 1 85 ? -47.955 -41.380 60.994 1.00 45.59 85 PRO A CA 1
ATOM 627 C C . PRO A 1 85 ? -46.918 -40.597 61.844 1.00 45.59 85 PRO A C 1
ATOM 629 O O . PRO A 1 85 ? -45.857 -41.082 62.214 1.00 45.59 85 PRO A O 1
ATOM 632 N N . ILE A 1 86 ? -47.279 -39.345 62.139 1.00 39.31 86 ILE A N 1
ATOM 633 C CA . ILE A 1 86 ? -46.566 -38.351 62.959 1.00 39.31 86 ILE A CA 1
ATOM 634 C C . ILE A 1 86 ? -46.459 -38.789 64.431 1.00 39.31 86 ILE A C 1
ATOM 636 O O . ILE A 1 86 ? -47.458 -39.227 65.000 1.00 39.31 86 ILE A O 1
ATOM 640 N N . GLN A 1 87 ? -45.325 -38.504 65.081 1.00 33.22 87 GLN A N 1
ATOM 641 C CA . GLN A 1 87 ? -45.325 -38.077 66.485 1.00 33.22 87 GLN A CA 1
ATOM 642 C C . GLN A 1 87 ? -44.478 -36.815 66.664 1.00 33.22 87 GLN A C 1
ATOM 644 O O . GLN A 1 87 ? -43.323 -36.744 66.253 1.00 33.22 87 GLN A O 1
ATOM 649 N N . THR A 1 88 ? -45.107 -35.804 67.254 1.00 36.78 88 THR A N 1
ATOM 650 C CA . THR A 1 88 ? -44.509 -34.523 67.621 1.00 36.78 88 THR A CA 1
ATOM 651 C C . THR A 1 88 ? -43.699 -34.702 68.901 1.00 36.78 88 THR A C 1
ATOM 653 O O . THR A 1 88 ? -44.186 -35.303 69.856 1.00 36.78 88 THR A O 1
ATOM 656 N N . SER A 1 89 ? -42.496 -34.144 68.974 1.00 33.78 89 SER A N 1
ATOM 657 C CA . SER A 1 89 ? -41.789 -33.956 70.244 1.00 33.78 89 SER A CA 1
ATOM 658 C C . SER A 1 89 ? -41.016 -32.649 70.179 1.00 33.78 89 SER A C 1
ATOM 660 O O . SER A 1 89 ? -40.226 -32.424 69.266 1.00 33.78 89 SER A O 1
ATOM 662 N N . VAL A 1 90 ? -41.339 -31.762 71.114 1.00 43.97 90 VAL A N 1
ATOM 663 C CA . VAL A 1 90 ? -40.704 -30.458 71.295 1.00 43.97 90 VAL A CA 1
ATOM 664 C C . VAL A 1 90 ? -39.435 -30.675 72.104 1.00 43.97 90 VAL A C 1
ATOM 666 O O . VAL A 1 90 ? -39.542 -31.208 73.201 1.00 43.97 90 VAL A O 1
ATOM 669 N N . ASP A 1 91 ? -38.283 -30.204 71.623 1.00 34.53 91 ASP A N 1
ATOM 670 C CA . ASP A 1 91 ? -37.266 -29.671 72.532 1.00 34.53 91 ASP A CA 1
ATOM 671 C C . ASP A 1 91 ? -36.297 -28.681 71.856 1.00 34.53 91 ASP A C 1
ATOM 673 O O . ASP A 1 91 ? -36.209 -28.585 70.634 1.00 34.53 91 ASP A O 1
ATOM 677 N N . GLN A 1 92 ? -35.649 -27.906 72.720 1.00 33.91 92 GLN A N 1
ATOM 678 C CA . GLN A 1 92 ? -34.951 -26.618 72.577 1.00 33.91 92 GLN A CA 1
ATOM 679 C C . GLN A 1 92 ? -34.114 -26.273 71.316 1.00 33.91 92 GLN A C 1
ATOM 681 O O . GLN A 1 92 ? -33.507 -27.133 70.676 1.00 33.91 92 GLN A O 1
ATOM 686 N N . PRO A 1 93 ? -33.967 -24.958 71.017 1.00 39.91 93 PRO A N 1
ATOM 687 C CA . PRO A 1 93 ? -33.110 -24.463 69.943 1.00 39.91 93 PRO A CA 1
ATOM 688 C C . PRO A 1 93 ? -31.625 -24.542 70.325 1.00 39.91 93 PRO A C 1
ATOM 690 O O . PRO A 1 93 ? -31.162 -23.844 71.225 1.00 39.91 93 PRO A O 1
ATOM 693 N N . THR A 1 94 ? -30.842 -25.327 69.585 1.00 43.81 94 THR A N 1
ATOM 694 C CA . THR A 1 94 ? -29.376 -25.241 69.658 1.00 43.81 94 THR A CA 1
ATOM 695 C C . THR A 1 94 ? -28.873 -24.064 68.815 1.00 43.81 94 THR A C 1
ATOM 697 O O . THR A 1 94 ? -29.266 -23.886 67.664 1.00 43.81 94 THR A O 1
ATOM 700 N N . GLU A 1 95 ? -27.968 -23.261 69.381 1.00 46.78 95 GLU A N 1
ATOM 701 C CA . GLU A 1 95 ? -27.479 -21.950 68.893 1.00 46.78 95 GLU A CA 1
ATOM 702 C C . GLU A 1 95 ? -26.688 -21.955 67.555 1.00 46.78 95 GLU A C 1
ATOM 704 O O . GLU A 1 95 ? -25.949 -21.025 67.233 1.00 46.78 95 GLU A O 1
ATOM 709 N N . SER A 1 96 ? -26.819 -23.001 66.738 1.00 49.94 96 SER A N 1
ATOM 710 C CA . SER A 1 96 ? -25.898 -23.299 65.630 1.00 49.94 96 SER A CA 1
ATOM 711 C C . SER A 1 96 ? -26.298 -22.716 64.266 1.00 49.94 96 SER A C 1
ATOM 713 O O . SER A 1 96 ? -25.444 -22.563 63.387 1.00 49.94 96 SER A O 1
ATOM 715 N N . GLU A 1 97 ? -27.570 -22.369 64.043 1.00 41.25 97 GLU A N 1
ATOM 716 C CA . GLU A 1 97 ? -28.047 -21.998 62.696 1.00 41.25 97 GLU A CA 1
ATOM 717 C C . GLU A 1 97 ? -27.739 -20.546 62.284 1.00 41.25 97 GLU A C 1
ATOM 719 O O . GLU A 1 97 ? -27.558 -20.260 61.095 1.00 41.25 97 GLU A O 1
ATOM 724 N N . GLN A 1 98 ? -27.561 -19.624 63.238 1.00 44.59 98 GLN A N 1
ATOM 725 C CA . GLN A 1 98 ? -27.259 -18.218 62.922 1.00 44.59 98 GLN A CA 1
ATOM 726 C C . GLN A 1 98 ? -25.850 -18.002 62.332 1.00 44.59 98 GLN A C 1
ATOM 728 O O . GLN A 1 98 ? -25.604 -16.990 61.666 1.00 44.59 98 GLN A O 1
ATOM 733 N N . ILE A 1 99 ? -24.924 -18.952 62.516 1.00 45.25 99 ILE A N 1
ATOM 734 C CA . ILE A 1 99 ? -23.533 -18.827 62.046 1.00 45.25 99 ILE A CA 1
ATOM 735 C C . ILE A 1 99 ? -23.390 -19.194 60.556 1.00 45.25 99 ILE A C 1
ATOM 737 O O . ILE A 1 99 ? -22.561 -18.601 59.860 1.00 45.25 99 ILE A O 1
ATOM 741 N N . ARG A 1 100 ? -24.222 -20.102 60.019 1.00 48.88 100 ARG A N 1
ATOM 742 C CA . ARG A 1 100 ? -24.197 -20.443 58.580 1.00 48.88 100 ARG A CA 1
ATOM 743 C C . ARG A 1 100 ? -24.794 -19.335 57.711 1.00 48.88 100 ARG A C 1
ATOM 745 O O . ARG A 1 100 ? -24.182 -18.955 56.715 1.00 48.88 100 ARG A O 1
ATOM 752 N N . SER A 1 101 ? -25.933 -18.767 58.111 1.00 47.22 101 SER A N 1
ATOM 753 C CA . SER A 1 101 ? -26.667 -17.798 57.278 1.00 47.22 101 SER A CA 1
ATOM 754 C C . SER A 1 101 ? -25.912 -16.471 57.062 1.00 47.22 101 SER A C 1
ATOM 756 O O . SER A 1 101 ? -25.972 -15.875 55.988 1.00 47.22 101 SER A O 1
ATOM 758 N N . ARG A 1 102 ? -25.093 -16.038 58.035 1.00 51.03 102 ARG A N 1
ATOM 759 C CA . ARG A 1 102 ? -24.297 -14.796 57.943 1.00 51.03 102 ARG A CA 1
ATOM 760 C C . ARG A 1 102 ? -23.097 -14.861 56.983 1.00 51.03 102 ARG A C 1
ATOM 762 O O . ARG A 1 102 ? -22.597 -13.812 56.577 1.00 51.03 102 ARG A O 1
ATOM 769 N N . LYS A 1 103 ? -22.612 -16.053 56.609 1.00 51.38 103 LYS A N 1
ATOM 770 C CA . LYS A 1 103 ? -21.410 -16.205 55.759 1.00 51.38 103 LYS A CA 1
ATOM 771 C C . LYS A 1 103 ? -21.721 -16.037 54.262 1.00 51.38 103 LYS A C 1
ATOM 773 O O . LYS A 1 103 ? -20.890 -15.517 53.516 1.00 51.38 103 LYS A O 1
ATOM 778 N N . SER A 1 104 ? -22.922 -16.433 53.837 1.00 54.16 104 SER A N 1
ATOM 779 C CA . SER A 1 104 ? -23.352 -16.442 52.432 1.00 54.16 104 SER A CA 1
ATOM 780 C C . SER A 1 104 ? -23.430 -15.039 51.826 1.00 54.16 104 SER A C 1
ATOM 782 O O . SER A 1 104 ? -22.922 -14.815 50.730 1.00 54.16 104 SER A O 1
ATOM 784 N N . SER A 1 105 ? -23.974 -14.065 52.563 1.00 58.44 105 SER A N 1
ATOM 785 C CA . SER A 1 105 ? -24.134 -12.679 52.094 1.00 58.44 105 SER A CA 1
ATOM 786 C C . SER A 1 105 ? -22.792 -12.003 51.799 1.00 58.44 105 SER A C 1
ATOM 788 O O . SER A 1 105 ? -22.632 -11.364 50.760 1.00 58.44 105 SER A O 1
ATOM 790 N N . SER A 1 106 ? -21.799 -12.205 52.675 1.00 60.81 106 SER A N 1
ATOM 791 C CA . SER A 1 106 ? -20.446 -11.660 52.503 1.00 60.81 106 SER A CA 1
ATOM 792 C C . SER A 1 106 ? -19.728 -12.271 51.292 1.00 60.81 106 SER A C 1
ATOM 794 O O . SER A 1 106 ? -19.091 -11.549 50.524 1.00 60.81 106 SER A O 1
ATOM 796 N N . SER A 1 107 ? -19.885 -13.582 51.063 1.00 62.62 107 SER A N 1
ATOM 797 C CA . SER A 1 107 ? -19.314 -14.263 49.892 1.00 62.62 107 SER A CA 1
ATOM 798 C C . SER A 1 107 ? -19.937 -13.767 48.579 1.00 62.62 107 SER A C 1
ATOM 800 O O . SER A 1 107 ? -19.219 -13.411 47.641 1.00 62.62 107 SER A O 1
ATOM 802 N N . SER A 1 108 ? -21.267 -13.636 48.532 1.00 67.31 108 SER A N 1
ATOM 803 C CA . SER A 1 108 ? -21.996 -13.116 47.366 1.00 67.31 108 SER A CA 1
ATOM 804 C C . SER A 1 108 ? -21.631 -11.663 47.041 1.00 67.31 108 SER A C 1
ATOM 806 O O . SER A 1 108 ? -21.390 -11.345 45.877 1.00 67.31 108 SER A O 1
ATOM 808 N N . GLN A 1 109 ? -21.504 -10.797 48.054 1.00 68.94 109 GLN A N 1
ATOM 809 C CA . GLN A 1 109 ? -21.039 -9.412 47.884 1.00 68.94 109 GLN A CA 1
ATOM 810 C C . GLN A 1 109 ? -19.578 -9.332 47.417 1.00 68.94 109 GLN A C 1
ATOM 812 O O . GLN A 1 109 ? -19.234 -8.478 46.598 1.00 68.94 109 GLN A O 1
ATOM 817 N N . LYS A 1 110 ? -18.705 -10.233 47.888 1.00 69.81 110 LYS A N 1
ATOM 818 C CA . LYS A 1 110 ? -17.313 -10.313 47.420 1.00 69.81 110 LYS A CA 1
ATOM 819 C C . LYS A 1 110 ? -17.235 -10.780 45.959 1.00 69.81 110 LYS A C 1
ATOM 821 O O . LYS A 1 110 ? -16.437 -10.243 45.194 1.00 69.81 110 LYS A O 1
ATOM 826 N N . SER A 1 111 ? -18.102 -11.712 45.558 1.00 79.62 111 SER A N 1
ATOM 827 C CA . SER A 1 111 ? -18.234 -12.187 44.173 1.00 79.62 111 SER A CA 1
ATOM 828 C C . SER A 1 111 ? -18.742 -11.098 43.220 1.00 79.62 111 SER A C 1
ATOM 830 O O . SER A 1 111 ? -18.120 -10.860 42.185 1.00 79.62 111 SER A O 1
ATOM 832 N N . SER A 1 112 ? -19.822 -10.381 43.557 1.00 80.75 112 SER A N 1
ATOM 833 C CA . SER A 1 112 ? -20.328 -9.289 42.707 1.00 80.75 112 SER A CA 1
ATOM 834 C C . SER A 1 112 ? -19.323 -8.141 42.581 1.00 80.75 112 SER A C 1
ATOM 836 O O . SER A 1 112 ? -19.076 -7.676 41.470 1.00 80.75 112 SER A O 1
ATOM 838 N N . LYS A 1 113 ? -18.661 -7.749 43.679 1.00 83.88 113 LYS A N 1
ATOM 839 C CA . LYS A 1 113 ? -17.616 -6.713 43.655 1.00 83.88 113 LYS A CA 1
ATOM 840 C C . LYS A 1 113 ? -16.390 -7.133 42.830 1.00 83.88 113 LYS A C 1
ATOM 842 O O . LYS A 1 113 ? -15.839 -6.310 42.108 1.00 83.88 113 LYS A O 1
ATOM 847 N N . SER A 1 114 ? -16.008 -8.413 42.866 1.00 87.88 114 SER A N 1
ATOM 848 C CA . SER A 1 114 ? -14.938 -8.955 42.014 1.00 87.88 114 SER A CA 1
ATOM 849 C C . SER A 1 114 ? -15.328 -9.030 40.533 1.00 87.88 114 SER A C 1
ATOM 851 O O . SER A 1 114 ? -14.496 -8.719 39.681 1.00 87.88 114 SER A O 1
ATOM 853 N N . ARG A 1 115 ? -16.578 -9.395 40.206 1.00 87.12 115 ARG A N 1
ATOM 854 C CA . ARG A 1 115 ? -17.082 -9.372 38.821 1.00 87.12 115 ARG A CA 1
ATOM 855 C C . ARG A 1 115 ? -17.095 -7.957 38.250 1.00 87.12 115 ARG A C 1
ATOM 857 O O . ARG A 1 115 ? -16.630 -7.773 37.132 1.00 87.12 115 ARG A O 1
ATOM 864 N N . ARG A 1 116 ? -17.548 -6.974 39.035 1.00 88.12 116 ARG A N 1
ATOM 865 C CA . ARG A 1 116 ? -17.544 -5.558 38.651 1.00 88.12 116 ARG A CA 1
ATOM 866 C C . ARG A 1 116 ? -16.128 -5.043 38.376 1.00 88.12 116 ARG A C 1
ATOM 868 O O . ARG A 1 116 ? -15.891 -4.556 37.282 1.00 88.12 116 ARG A O 1
ATOM 875 N N . ALA A 1 117 ? -15.172 -5.277 39.278 1.00 91.75 117 ALA A N 1
ATOM 876 C CA . ALA A 1 117 ? -13.773 -4.889 39.056 1.00 91.75 117 ALA A CA 1
ATOM 877 C C . ALA A 1 117 ? -13.155 -5.539 37.796 1.00 91.75 117 ALA A C 1
ATOM 879 O O . ALA A 1 117 ? -12.383 -4.909 37.082 1.00 91.75 117 ALA A O 1
ATOM 880 N N . ARG A 1 118 ? -13.523 -6.792 37.476 1.00 91.25 118 ARG A N 1
ATOM 881 C CA . ARG A 1 118 ? -13.112 -7.467 36.227 1.00 91.25 118 ARG A CA 1
ATOM 882 C C . ARG A 1 118 ? -13.798 -6.927 34.966 1.00 91.25 118 ARG A C 1
ATOM 884 O O . ARG A 1 118 ? -13.277 -7.153 33.878 1.00 91.25 118 ARG A O 1
ATOM 891 N N . LYS A 1 119 ? -14.973 -6.300 35.087 1.00 92.56 119 LYS A N 1
ATOM 892 C CA . LYS A 1 119 ? -15.627 -5.584 33.983 1.00 92.56 119 LYS A CA 1
ATOM 893 C C . LYS A 1 119 ? -14.949 -4.233 33.783 1.00 92.56 119 LYS A C 1
ATOM 895 O O . LYS A 1 119 ? -14.494 -3.983 32.682 1.00 92.56 119 LYS A O 1
ATOM 900 N N . GLU A 1 120 ? -14.789 -3.453 34.852 1.00 94.25 120 GLU A N 1
ATOM 901 C CA . GLU A 1 120 ? -14.118 -2.144 34.846 1.00 94.25 120 GLU A CA 1
ATOM 902 C C . GLU A 1 120 ? -12.704 -2.228 34.232 1.00 94.25 120 GLU A C 1
ATOM 904 O O . GLU A 1 120 ? -12.364 -1.416 33.377 1.00 94.25 120 GLU A O 1
ATOM 909 N N . GLU A 1 121 ? -11.916 -3.260 34.562 1.00 95.31 121 GLU A N 1
ATOM 910 C CA . GLU A 1 121 ? -10.602 -3.474 33.932 1.00 95.31 121 GLU A CA 1
ATOM 911 C C . GLU A 1 121 ? -10.694 -3.864 32.445 1.00 95.31 121 GLU A C 1
ATOM 913 O O . GLU A 1 121 ? -9.896 -3.390 31.643 1.00 95.31 121 GLU A O 1
ATOM 918 N N . LEU A 1 122 ? -11.681 -4.675 32.038 1.00 94.94 122 LEU A N 1
ATOM 919 C CA . LEU A 1 122 ? -11.881 -5.000 30.619 1.00 94.94 122 LEU A CA 1
ATOM 920 C C . LEU A 1 122 ? -12.352 -3.779 29.815 1.00 94.94 122 LEU A C 1
ATOM 922 O O . LEU A 1 122 ? -11.899 -3.601 28.689 1.00 94.94 122 LEU A O 1
ATOM 926 N N . THR A 1 123 ? -13.227 -2.944 30.383 1.00 96.12 123 THR A N 1
ATOM 927 C CA . THR A 1 123 ? -13.631 -1.659 29.797 1.00 96.12 123 THR A CA 1
ATOM 928 C C . THR A 1 123 ? -12.403 -0.784 29.580 1.00 96.12 123 THR A C 1
ATOM 930 O O . THR A 1 123 ? -12.151 -0.370 28.453 1.00 96.12 123 THR A O 1
ATOM 933 N N . ARG A 1 124 ? -11.567 -0.620 30.614 1.00 96.88 124 ARG A N 1
ATOM 934 C CA . ARG A 1 124 ? -10.310 0.131 30.534 1.00 96.88 124 ARG A CA 1
ATOM 935 C C . ARG A 1 124 ? -9.378 -0.432 29.456 1.00 96.88 124 ARG A C 1
ATOM 937 O O . ARG A 1 124 ? -8.822 0.325 28.666 1.00 96.88 124 ARG A O 1
ATOM 944 N N . GLU A 1 125 ? -9.177 -1.748 29.398 1.00 95.50 125 GLU A N 1
ATOM 945 C CA . GLU A 1 125 ? -8.350 -2.369 28.355 1.00 95.50 125 GLU A CA 1
ATOM 946 C C . GLU A 1 125 ? -8.917 -2.162 26.942 1.00 95.50 125 GLU A C 1
ATOM 948 O O . GLU A 1 125 ? -8.147 -1.936 26.008 1.00 95.50 125 GLU A O 1
ATOM 953 N N . PHE A 1 126 ? -10.240 -2.251 26.778 1.00 96.94 126 PHE A N 1
ATOM 954 C CA . PHE A 1 126 ? -10.925 -2.004 25.511 1.00 96.94 126 PHE A CA 1
ATOM 955 C C . PHE A 1 126 ? -10.758 -0.549 25.064 1.00 96.9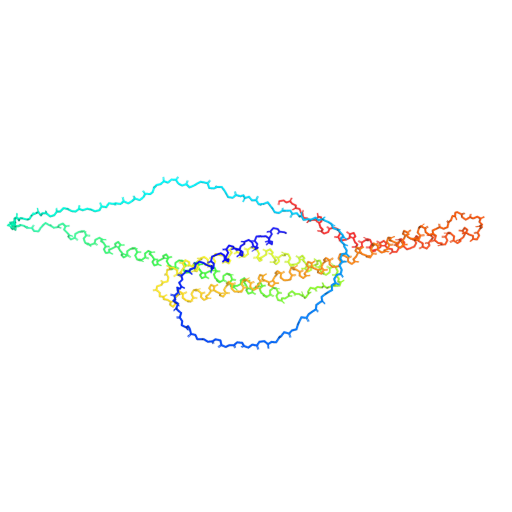4 126 PHE A C 1
ATOM 957 O O . PHE A 1 126 ? -10.303 -0.330 23.946 1.00 96.94 126 PHE A O 1
ATOM 964 N N . GLU A 1 127 ? -11.028 0.421 25.941 1.00 97.56 127 GLU A N 1
ATOM 965 C CA . GLU A 1 127 ? -10.899 1.860 25.670 1.00 97.56 127 GLU A CA 1
ATOM 966 C C . GLU A 1 127 ? -9.475 2.239 25.237 1.00 97.56 127 GLU A C 1
ATOM 968 O O . GLU A 1 127 ? -9.307 2.850 24.186 1.00 97.56 127 GLU A O 1
ATOM 973 N N . ASN A 1 128 ? -8.443 1.792 25.968 1.00 96.88 128 ASN A N 1
ATOM 974 C CA . ASN A 1 128 ? -7.042 2.070 25.608 1.00 96.88 128 ASN A CA 1
ATOM 975 C C . ASN A 1 128 ? -6.658 1.486 24.236 1.00 96.88 128 ASN A C 1
ATOM 977 O O . ASN A 1 128 ? -5.925 2.109 23.470 1.00 96.88 128 ASN A O 1
ATOM 981 N N . CYS A 1 129 ? -7.127 0.275 23.913 1.00 95.12 129 CYS A N 1
ATOM 982 C CA . CYS A 1 129 ? -6.834 -0.327 22.611 1.00 95.12 129 CYS A CA 1
ATOM 983 C C . CYS A 1 129 ? -7.631 0.354 21.489 1.00 95.12 129 CYS A C 1
ATOM 985 O O . CYS A 1 129 ? -7.115 0.513 20.386 1.00 95.12 129 CYS A O 1
ATOM 987 N N . LEU A 1 130 ? -8.876 0.753 21.765 1.00 97.50 130 LEU A N 1
ATOM 988 C CA . LEU A 1 130 ? -9.742 1.467 20.832 1.00 97.50 130 LEU A CA 1
ATOM 989 C C . LEU A 1 130 ? -9.141 2.831 20.469 1.00 97.50 130 LEU A C 1
ATOM 991 O O . LEU A 1 130 ? -9.070 3.154 19.289 1.00 97.50 130 LEU A O 1
ATOM 995 N N . GLU A 1 131 ? -8.657 3.589 21.456 1.00 97.62 131 GLU A N 1
ATOM 996 C CA . GLU A 1 131 ? -7.949 4.858 21.248 1.00 97.62 131 GLU A CA 1
ATOM 997 C C . GLU A 1 131 ? -6.684 4.666 20.399 1.00 97.62 131 GLU A C 1
ATOM 999 O O . GLU A 1 131 ? -6.504 5.367 19.401 1.00 97.62 131 GLU A O 1
ATOM 1004 N N . GLN A 1 132 ? -5.855 3.666 20.727 1.00 96.81 132 GLN A N 1
ATOM 1005 C CA . GLN A 1 132 ? -4.656 3.327 19.952 1.00 96.81 132 GLN A CA 1
ATOM 1006 C C . GLN A 1 132 ? -4.984 3.011 18.483 1.00 96.81 132 GLN A C 1
ATOM 1008 O O . GLN A 1 132 ? -4.342 3.550 17.584 1.00 96.81 132 GLN A O 1
ATOM 1013 N N . VAL A 1 133 ? -5.992 2.169 18.226 1.00 97.06 133 VAL A N 1
ATOM 1014 C CA . VAL A 1 133 ? -6.387 1.794 16.858 1.00 97.06 133 VAL A CA 1
ATOM 1015 C C . VAL A 1 133 ? -7.031 2.955 16.108 1.00 97.06 133 VAL A C 1
ATOM 1017 O O . VAL A 1 133 ? -6.728 3.143 14.937 1.00 97.06 133 VAL A O 1
ATOM 1020 N N . LEU A 1 134 ? -7.897 3.748 16.744 1.00 97.31 134 LEU A N 1
ATOM 1021 C CA . LEU A 1 134 ? -8.538 4.885 16.079 1.00 97.31 134 LEU A CA 1
ATOM 1022 C C . LEU A 1 134 ? -7.540 5.994 15.732 1.00 97.31 134 LEU A C 1
ATOM 1024 O O . LEU A 1 134 ? -7.706 6.611 14.681 1.00 97.31 134 LEU A O 1
ATOM 1028 N N . THR A 1 135 ? -6.525 6.212 16.575 1.00 97.88 135 THR A N 1
ATOM 1029 C CA . THR A 1 135 ? -5.425 7.155 16.313 1.00 97.88 135 THR A CA 1
ATOM 1030 C C . THR A 1 135 ? -4.586 6.674 15.135 1.00 97.88 135 THR A C 1
ATOM 1032 O O . THR A 1 135 ? -4.477 7.385 14.142 1.00 97.88 135 THR A O 1
ATOM 1035 N N . TRP A 1 136 ? -4.102 5.429 15.184 1.00 98.00 136 TRP A N 1
ATOM 1036 C CA . TRP A 1 136 ? -3.318 4.851 14.091 1.00 98.00 136 TRP A CA 1
ATOM 1037 C C . TRP A 1 136 ? -4.103 4.782 12.767 1.00 98.00 136 TRP A C 1
ATOM 1039 O O . TRP A 1 136 ? -3.542 5.060 11.715 1.00 98.00 136 TRP A O 1
ATOM 1049 N N . LEU A 1 137 ? -5.410 4.482 12.797 1.00 98.19 137 LEU A N 1
ATOM 1050 C CA . LEU A 1 137 ? -6.256 4.521 11.596 1.00 98.19 137 LEU A CA 1
ATOM 1051 C C . LEU A 1 137 ? -6.353 5.934 11.004 1.00 98.19 137 LEU A C 1
ATOM 1053 O O . LEU A 1 137 ? -6.352 6.062 9.789 1.00 98.19 137 LEU A O 1
ATOM 1057 N N . LEU A 1 138 ? -6.437 6.988 11.829 1.00 98.06 138 LEU A N 1
ATOM 1058 C CA . LEU A 1 138 ? -6.432 8.373 11.331 1.00 98.06 138 LEU A CA 1
ATOM 1059 C C . LEU A 1 138 ? -5.092 8.714 10.665 1.00 98.06 138 LEU A C 1
ATOM 1061 O O . LEU A 1 138 ? -5.088 9.244 9.559 1.00 98.06 138 LEU A O 1
ATOM 1065 N N . GLU A 1 139 ? -3.976 8.365 11.309 1.00 97.94 139 GLU A N 1
ATOM 1066 C CA . GLU A 1 139 ? -2.624 8.592 10.781 1.00 97.94 139 GLU A CA 1
ATOM 1067 C C . GLU A 1 139 ? -2.384 7.820 9.470 1.00 97.94 139 GLU A C 1
ATOM 1069 O O . GLU A 1 139 ? -1.858 8.382 8.514 1.00 97.94 139 GLU A O 1
ATOM 1074 N N . ALA A 1 140 ? -2.818 6.558 9.387 1.00 97.75 140 ALA A N 1
ATOM 1075 C CA . ALA A 1 140 ? -2.649 5.719 8.200 1.00 97.75 140 ALA A CA 1
ATOM 1076 C C . ALA A 1 140 ? -3.591 6.103 7.041 1.00 97.75 140 ALA A C 1
ATOM 1078 O O . ALA A 1 140 ? -3.200 6.012 5.877 1.00 97.75 140 ALA A O 1
ATOM 1079 N N . GLU A 1 141 ? -4.818 6.550 7.331 1.00 97.81 141 GLU A N 1
ATOM 1080 C CA . GLU A 1 141 ? -5.722 7.131 6.327 1.00 97.81 141 GLU A CA 1
ATOM 1081 C C . GLU A 1 141 ? -5.160 8.452 5.774 1.00 97.81 141 GLU A C 1
ATOM 1083 O O . GLU A 1 141 ? -5.187 8.665 4.560 1.00 97.81 141 GLU A O 1
ATOM 1088 N N . GLU A 1 142 ? -4.595 9.310 6.635 1.00 97.50 142 GLU A N 1
ATOM 1089 C CA . GLU A 1 142 ? -3.904 10.535 6.216 1.00 97.50 142 GLU A CA 1
ATOM 1090 C C . GLU A 1 142 ? -2.670 10.206 5.361 1.00 97.50 142 GLU A C 1
ATOM 1092 O O . GLU A 1 142 ? -2.569 10.709 4.240 1.00 97.50 142 GLU A O 1
ATOM 1097 N N . GLU A 1 143 ? -1.788 9.308 5.819 1.00 96.50 143 GLU A N 1
ATOM 1098 C CA . GLU A 1 143 ? -0.602 8.866 5.073 1.00 96.50 143 GLU A CA 1
ATOM 1099 C C . GLU A 1 143 ? -0.981 8.349 3.679 1.00 96.50 143 GLU A C 1
ATOM 1101 O O . GLU A 1 143 ? -0.425 8.818 2.686 1.00 96.50 143 GLU A O 1
ATOM 1106 N N . LEU A 1 144 ? -1.976 7.456 3.582 1.00 95.94 144 LEU A N 1
ATOM 1107 C CA . LEU A 1 144 ? -2.446 6.912 2.305 1.00 95.94 144 LEU A CA 1
ATOM 1108 C C . LEU A 1 144 ? -3.023 7.998 1.381 1.00 95.94 144 LEU A C 1
ATOM 1110 O O . LEU A 1 144 ? -2.822 7.925 0.167 1.00 95.94 144 LEU A O 1
ATOM 1114 N N . SER A 1 145 ? -3.708 9.005 1.938 1.00 95.50 145 SER A N 1
ATOM 1115 C CA . SER A 1 145 ? -4.283 10.126 1.178 1.00 95.50 145 SER A CA 1
ATOM 1116 C C . SER A 1 145 ? -3.238 11.114 0.641 1.00 95.50 145 SER A C 1
ATOM 1118 O O . SER A 1 145 ? -3.483 11.776 -0.367 1.00 95.50 145 SER A O 1
ATOM 1120 N N . LEU A 1 146 ? -2.072 11.196 1.291 1.00 95.50 146 LEU A N 1
ATOM 1121 C CA . LEU A 1 146 ? -0.954 12.060 0.902 1.00 95.50 146 LEU A CA 1
ATOM 1122 C C . LEU A 1 146 ? -0.040 11.425 -0.159 1.00 95.50 146 LEU A C 1
ATOM 1124 O O . LEU A 1 146 ? 0.853 12.101 -0.672 1.00 95.50 146 LEU A O 1
ATOM 1128 N N . LEU A 1 147 ? -0.230 10.146 -0.499 1.00 93.25 147 LEU A N 1
ATOM 1129 C CA . LEU A 1 147 ? 0.564 9.481 -1.531 1.00 93.25 147 LEU A CA 1
ATOM 1130 C C . LEU A 1 147 ? 0.115 9.884 -2.943 1.00 93.25 147 LEU A C 1
ATOM 1132 O O . LEU A 1 147 ? -1.004 9.575 -3.355 1.00 93.25 147 LEU A O 1
ATOM 1136 N N . ASP A 1 148 ? 1.045 10.445 -3.722 1.00 92.25 148 ASP A N 1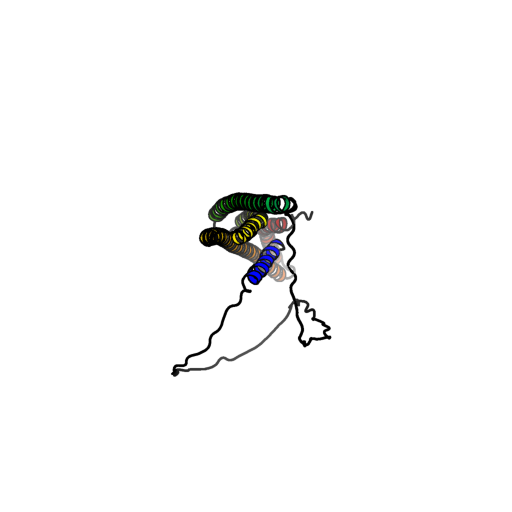
ATOM 1137 C CA . ASP A 1 148 ? 0.862 10.796 -5.139 1.00 92.25 148 ASP A CA 1
ATOM 1138 C C . ASP A 1 148 ? 0.209 9.668 -5.964 1.00 92.25 148 ASP A C 1
ATOM 1140 O O . ASP A 1 148 ? 0.412 8.478 -5.688 1.00 92.25 148 ASP A O 1
ATOM 1144 N N . GLU A 1 149 ? -0.519 10.021 -7.027 1.00 94.69 149 GLU A N 1
ATOM 1145 C CA . GLU A 1 149 ? -1.035 9.049 -8.000 1.00 94.69 149 GLU A CA 1
ATOM 1146 C C . GLU A 1 149 ? 0.090 8.164 -8.569 1.00 94.69 149 GLU A C 1
ATOM 1148 O O . GLU A 1 149 ? 1.246 8.578 -8.687 1.00 94.69 149 GLU A O 1
ATOM 1153 N N . VAL A 1 150 ? -0.239 6.913 -8.902 1.00 95.00 150 VAL A N 1
ATOM 1154 C CA . VAL A 1 150 ? 0.740 5.955 -9.434 1.00 95.00 150 VAL A CA 1
ATOM 1155 C C . VAL A 1 150 ? 1.247 6.440 -10.790 1.00 95.00 150 VAL A C 1
ATOM 1157 O O . VAL A 1 150 ? 0.466 6.582 -11.728 1.00 95.00 150 VAL A O 1
ATOM 1160 N N . ASP A 1 151 ? 2.557 6.663 -10.905 1.00 94.38 151 ASP A N 1
ATOM 1161 C CA . ASP A 1 151 ? 3.157 7.088 -12.168 1.00 94.38 151 ASP A CA 1
ATOM 1162 C C . ASP A 1 151 ? 3.008 5.973 -13.224 1.00 94.38 151 ASP A C 1
ATOM 1164 O O . ASP A 1 151 ? 3.050 4.778 -12.925 1.00 94.38 151 ASP A O 1
ATOM 1168 N N . GLU A 1 152 ? 2.795 6.358 -14.478 1.00 93.12 152 GLU A N 1
ATOM 1169 C CA . GLU A 1 152 ? 2.527 5.459 -15.605 1.00 93.12 152 GLU A CA 1
ATOM 1170 C C . GLU A 1 152 ? 3.630 5.478 -16.684 1.00 93.12 152 GLU A C 1
ATOM 1172 O O . GLU A 1 152 ? 3.589 4.702 -17.651 1.00 93.12 152 GLU A O 1
ATOM 1177 N N . ASN A 1 153 ? 4.624 6.354 -16.556 1.00 91.19 153 ASN A N 1
ATOM 1178 C CA . ASN A 1 153 ? 5.554 6.721 -17.621 1.00 91.19 153 ASN A CA 1
ATOM 1179 C C . ASN A 1 153 ? 7.029 6.612 -17.210 1.00 91.19 153 ASN A C 1
ATOM 1181 O O . ASN A 1 153 ? 7.839 6.195 -18.044 1.00 91.19 153 ASN A O 1
ATOM 1185 N N . ASP A 1 154 ? 7.379 6.929 -15.961 1.00 89.56 154 ASP A N 1
ATOM 1186 C CA . ASP A 1 154 ? 8.740 6.839 -15.433 1.00 89.56 154 ASP A CA 1
ATOM 1187 C C . ASP A 1 154 ? 8.930 5.670 -14.452 1.00 89.56 154 ASP A C 1
ATOM 1189 O O . ASP A 1 154 ? 8.521 5.674 -13.291 1.00 89.56 154 ASP A O 1
ATOM 1193 N N . LEU A 1 155 ? 9.700 4.686 -14.912 1.00 86.38 155 LEU A N 1
ATOM 1194 C CA . LEU A 1 155 ? 10.091 3.505 -14.150 1.00 86.38 155 LEU A CA 1
ATOM 1195 C C . LEU A 1 155 ? 10.952 3.826 -12.910 1.00 86.38 155 LEU A C 1
ATOM 1197 O O . LEU A 1 155 ? 11.043 2.986 -12.010 1.00 86.38 155 LEU A O 1
ATOM 1201 N N . LYS A 1 156 ? 11.624 4.984 -12.849 1.00 87.31 156 LYS A N 1
ATOM 1202 C CA . LYS A 1 156 ? 12.404 5.402 -11.668 1.00 87.31 156 LYS A CA 1
ATOM 1203 C C . LYS A 1 156 ? 11.458 5.904 -10.569 1.00 87.31 156 LYS A C 1
ATOM 1205 O O . LYS A 1 156 ? 11.558 5.434 -9.434 1.00 87.31 156 LYS A O 1
ATOM 1210 N N . THR A 1 157 ? 10.482 6.736 -10.925 1.00 92.06 157 THR A N 1
ATOM 1211 C CA . THR A 1 157 ? 9.409 7.212 -10.036 1.00 92.06 157 THR A CA 1
ATOM 1212 C C . THR A 1 157 ? 8.534 6.065 -9.530 1.00 92.06 157 THR A C 1
ATOM 1214 O O . THR A 1 157 ? 8.412 5.911 -8.315 1.00 92.06 157 THR A O 1
ATOM 1217 N N . VAL A 1 158 ? 8.043 5.172 -10.402 1.00 91.50 158 VAL A N 1
ATOM 1218 C CA . VAL A 1 158 ? 7.248 3.996 -9.975 1.00 91.50 158 VAL A CA 1
ATOM 1219 C C . VAL A 1 158 ? 8.019 3.104 -8.998 1.00 91.50 158 VAL A C 1
ATOM 1221 O O . VAL A 1 158 ? 7.455 2.643 -8.009 1.00 91.50 158 VAL A O 1
ATOM 1224 N N . ARG A 1 159 ? 9.325 2.886 -9.215 1.00 87.50 159 ARG A N 1
ATOM 1225 C CA . ARG A 1 159 ? 10.163 2.117 -8.275 1.00 87.50 159 ARG A CA 1
ATOM 1226 C C . ARG A 1 159 ? 10.299 2.795 -6.908 1.00 87.50 159 ARG A C 1
ATOM 1228 O O . ARG A 1 159 ? 10.306 2.089 -5.901 1.00 87.50 159 ARG A O 1
ATOM 1235 N N . LYS A 1 160 ? 10.384 4.130 -6.859 1.00 90.88 160 LYS A N 1
ATOM 1236 C CA . LYS A 1 160 ? 10.364 4.883 -5.595 1.00 90.88 160 LYS A CA 1
ATOM 1237 C C . LYS A 1 160 ? 9.010 4.723 -4.900 1.00 90.88 160 LYS A C 1
ATOM 1239 O O . LYS A 1 160 ? 8.980 4.286 -3.758 1.00 90.88 160 LYS A O 1
ATOM 1244 N N . GLN A 1 161 ? 7.909 4.984 -5.611 1.00 92.69 161 GLN A N 1
ATOM 1245 C CA . GLN A 1 161 ? 6.547 4.850 -5.080 1.00 92.69 161 GLN A CA 1
ATOM 1246 C C . GLN A 1 161 ? 6.264 3.437 -4.546 1.00 92.69 161 GLN A C 1
ATOM 1248 O O . GLN A 1 161 ? 5.650 3.303 -3.493 1.00 92.69 161 GLN A O 1
ATOM 1253 N N . PHE A 1 162 ? 6.745 2.392 -5.231 1.00 89.12 162 PHE A N 1
ATOM 1254 C CA . PHE A 1 162 ? 6.627 1.005 -4.775 1.00 89.12 162 PHE A CA 1
ATOM 1255 C C . PHE A 1 162 ? 7.346 0.792 -3.438 1.00 89.12 162 PHE A C 1
ATOM 1257 O O . PHE A 1 162 ? 6.738 0.302 -2.494 1.00 89.12 162 PHE A O 1
ATOM 1264 N N . LYS A 1 163 ? 8.616 1.207 -3.335 1.00 88.00 163 LYS A N 1
ATOM 1265 C CA . LYS A 1 163 ? 9.421 1.040 -2.115 1.00 88.00 163 LYS A CA 1
ATOM 1266 C C . LYS A 1 163 ? 8.891 1.860 -0.936 1.00 88.00 163 LYS A C 1
ATOM 1268 O O . LYS A 1 163 ? 8.909 1.387 0.196 1.00 88.00 163 LYS A O 1
ATOM 1273 N N . ASP A 1 164 ? 8.444 3.087 -1.191 1.00 89.56 164 ASP A N 1
ATOM 1274 C CA . ASP A 1 164 ? 7.846 3.941 -0.164 1.00 89.56 164 ASP A CA 1
ATOM 1275 C C . ASP A 1 164 ? 6.571 3.262 0.382 1.00 89.56 164 ASP A C 1
ATOM 1277 O O . ASP A 1 164 ? 6.406 3.140 1.597 1.00 89.56 164 ASP A O 1
ATOM 1281 N N . PHE A 1 165 ? 5.746 2.696 -0.509 1.00 93.81 165 PHE A N 1
ATOM 1282 C CA . PHE A 1 165 ? 4.513 1.984 -0.165 1.00 93.81 165 PHE A CA 1
ATOM 1283 C C . PHE A 1 165 ? 4.724 0.601 0.488 1.00 93.81 165 PHE A C 1
ATOM 1285 O O . PHE A 1 165 ? 3.880 0.162 1.268 1.00 93.81 165 PHE A O 1
ATOM 1292 N N . GLU A 1 166 ? 5.855 -0.076 0.259 1.00 89.00 166 GLU A N 1
ATOM 1293 C CA . GLU A 1 166 ? 6.203 -1.310 0.988 1.00 89.00 166 GLU A CA 1
ATOM 1294 C C . GLU A 1 166 ? 6.301 -1.079 2.507 1.00 89.00 166 GLU A C 1
ATOM 1296 O O . GLU A 1 166 ? 5.876 -1.939 3.281 1.00 89.00 166 GLU A O 1
ATOM 1301 N N . ASN A 1 167 ? 6.796 0.088 2.946 1.00 89.31 167 ASN A N 1
ATOM 1302 C CA . ASN A 1 167 ? 6.862 0.430 4.374 1.00 89.31 167 ASN A CA 1
ATOM 1303 C C . ASN A 1 167 ? 5.457 0.618 4.965 1.00 89.31 167 ASN A C 1
ATOM 1305 O O . ASN A 1 167 ? 5.163 0.092 6.039 1.00 89.31 167 ASN A O 1
ATOM 1309 N N . PHE A 1 168 ? 4.574 1.299 4.231 1.00 93.81 168 PHE A N 1
ATOM 1310 C CA . PHE A 1 168 ? 3.169 1.450 4.603 1.00 93.81 168 PHE A CA 1
ATOM 1311 C C . PHE A 1 168 ? 2.471 0.081 4.715 1.00 93.81 168 PHE A C 1
ATOM 1313 O O . PHE A 1 168 ? 1.823 -0.212 5.717 1.00 93.81 168 PHE A O 1
ATOM 1320 N N . MET A 1 169 ? 2.671 -0.818 3.744 1.00 92.12 169 MET A N 1
ATOM 1321 C CA . MET A 1 169 ? 2.113 -2.179 3.779 1.00 92.12 169 MET A CA 1
ATOM 1322 C C . MET A 1 169 ? 2.664 -3.032 4.939 1.00 92.12 169 MET A C 1
ATOM 1324 O O . MET A 1 169 ? 1.958 -3.910 5.450 1.00 92.12 169 MET A O 1
ATOM 1328 N N . ALA A 1 170 ? 3.899 -2.779 5.384 1.00 89.25 170 ALA A N 1
ATOM 1329 C CA . ALA A 1 170 ? 4.454 -3.392 6.589 1.00 89.25 170 ALA A CA 1
ATOM 1330 C C . ALA A 1 170 ? 3.771 -2.859 7.865 1.00 89.25 170 ALA A C 1
ATOM 1332 O O . ALA A 1 170 ? 3.321 -3.668 8.676 1.00 89.25 170 ALA A O 1
ATOM 1333 N N . SER A 1 171 ? 3.603 -1.535 7.989 1.00 93.12 171 SER A N 1
ATOM 1334 C CA . SER A 1 171 ? 2.859 -0.872 9.081 1.00 93.12 171 SER A CA 1
ATOM 1335 C C . SER A 1 171 ? 1.408 -1.368 9.175 1.00 93.12 171 SER A C 1
ATOM 1337 O O . SER A 1 171 ? 0.954 -1.791 10.241 1.00 93.12 171 SER A O 1
ATOM 1339 N N . LEU A 1 172 ? 0.707 -1.442 8.035 1.00 93.31 172 LEU A N 1
ATOM 1340 C CA . LEU A 1 172 ? -0.632 -2.030 7.914 1.00 93.31 172 LEU A CA 1
ATOM 1341 C C . LEU A 1 172 ? -0.662 -3.461 8.481 1.00 93.31 172 LEU A C 1
ATOM 1343 O O . LEU A 1 172 ? -1.557 -3.805 9.249 1.00 93.31 172 LEU A O 1
ATOM 1347 N N . THR A 1 173 ? 0.335 -4.288 8.150 1.00 90.12 173 THR A N 1
ATOM 1348 C CA . THR A 1 173 ? 0.414 -5.675 8.640 1.00 90.12 173 THR A CA 1
ATOM 1349 C C . THR A 1 173 ? 0.679 -5.747 10.148 1.00 90.12 173 THR A C 1
ATOM 1351 O O . THR A 1 173 ? 0.047 -6.550 10.831 1.00 90.12 173 THR A O 1
ATOM 1354 N N . GLU A 1 174 ? 1.584 -4.926 10.686 1.00 90.19 174 GLU A N 1
ATOM 1355 C CA . GLU A 1 174 ? 1.895 -4.891 12.125 1.00 90.19 174 GLU A CA 1
ATOM 1356 C C . GLU A 1 174 ? 0.665 -4.506 12.967 1.00 90.19 174 GLU A C 1
ATOM 1358 O O . GLU A 1 174 ? 0.402 -5.089 14.025 1.00 90.19 174 GLU A O 1
ATOM 1363 N N . SER A 1 175 ? -0.160 -3.591 12.455 1.00 90.69 175 SER A N 1
ATOM 1364 C CA . SER A 1 175 ? -1.388 -3.149 13.119 1.00 90.69 175 SER A CA 1
ATOM 1365 C C . SER A 1 175 ? -2.534 -4.166 13.101 1.00 90.69 175 SER A C 1
ATOM 1367 O O . SER A 1 175 ? -3.447 -4.040 13.924 1.00 90.69 175 SER A O 1
ATOM 1369 N N . GLN A 1 176 ? -2.478 -5.216 12.267 1.00 90.88 176 GLN A N 1
ATOM 1370 C CA . GLN A 1 176 ? -3.521 -6.252 12.182 1.00 90.88 176 GLN A CA 1
ATOM 1371 C C . GLN A 1 176 ? -3.826 -6.887 13.553 1.00 90.88 176 GLN A C 1
ATOM 1373 O O . GLN A 1 176 ? -4.989 -6.984 13.955 1.00 90.88 176 GLN A O 1
ATOM 1378 N N . ASP A 1 177 ? -2.792 -7.263 14.315 1.00 89.31 177 ASP A N 1
ATOM 1379 C CA . ASP A 1 177 ? -2.963 -7.851 15.651 1.00 89.31 177 ASP A CA 1
ATOM 1380 C C . ASP A 1 177 ? -3.581 -6.851 16.641 1.00 89.31 177 ASP A C 1
ATOM 1382 O O . ASP A 1 177 ? -4.309 -7.232 17.561 1.00 89.31 177 ASP A O 1
ATOM 1386 N N . THR A 1 178 ? -3.293 -5.559 16.480 1.00 89.44 178 THR A N 1
ATOM 1387 C CA . THR A 1 178 ? -3.803 -4.487 17.346 1.00 89.44 178 THR A CA 1
ATOM 1388 C C . THR A 1 178 ? -5.290 -4.243 17.098 1.00 89.44 178 THR A C 1
ATOM 1390 O O . THR A 1 178 ? -6.063 -4.196 18.061 1.00 89.44 178 THR A O 1
ATOM 1393 N N . VAL A 1 179 ? -5.716 -4.223 15.831 1.00 92.56 179 VAL A N 1
ATOM 1394 C CA . VAL A 1 179 ? -7.135 -4.208 15.438 1.00 92.56 179 VAL A CA 1
ATOM 1395 C C . VAL A 1 179 ? -7.855 -5.449 15.976 1.00 92.56 179 VAL A C 1
ATOM 1397 O O . VAL A 1 179 ? -8.876 -5.322 16.657 1.00 92.56 179 VAL A O 1
ATOM 1400 N N . GLY A 1 180 ? -7.284 -6.644 15.786 1.00 90.75 180 GLY A N 1
ATOM 1401 C CA . GLY A 1 180 ? -7.840 -7.898 16.309 1.00 90.75 180 GLY A CA 1
ATOM 1402 C C . GLY A 1 180 ? -8.048 -7.890 17.831 1.00 90.75 180 GLY A C 1
ATOM 1403 O O . GLY A 1 180 ? -9.094 -8.332 18.319 1.00 90.75 180 GLY A O 1
ATOM 1404 N N . ARG A 1 181 ? -7.108 -7.314 18.600 1.00 91.19 181 ARG A N 1
ATOM 1405 C CA . ARG A 1 181 ? -7.246 -7.148 20.061 1.00 91.19 181 ARG A CA 1
ATOM 1406 C C . ARG A 1 181 ? -8.418 -6.242 20.452 1.00 91.19 181 ARG A C 1
ATOM 1408 O O . ARG A 1 181 ? -9.090 -6.558 21.435 1.00 91.19 181 ARG A O 1
ATOM 1415 N N . VAL A 1 182 ? -8.687 -5.158 19.715 1.00 93.12 182 VAL A N 1
ATOM 1416 C CA . VAL A 1 182 ? -9.857 -4.286 19.960 1.00 93.12 182 VAL A CA 1
ATOM 1417 C C . VAL A 1 182 ? -11.154 -5.043 19.721 1.00 93.12 182 VAL A C 1
ATOM 1419 O O . VAL A 1 182 ? -12.016 -5.063 20.603 1.00 93.12 182 VAL A O 1
ATOM 1422 N N . LEU A 1 183 ? -11.270 -5.711 18.567 1.00 91.62 183 LEU A N 1
ATOM 1423 C CA . LEU A 1 183 ? -12.468 -6.470 18.202 1.00 91.62 183 LEU A CA 1
ATOM 1424 C C . LEU A 1 183 ? -12.780 -7.553 19.246 1.00 91.62 183 LEU A C 1
ATOM 1426 O O . LEU A 1 183 ? -13.906 -7.631 19.740 1.00 91.62 183 LEU A O 1
ATOM 1430 N N . HIS A 1 184 ? -11.771 -8.324 19.661 1.00 91.62 184 HIS A N 1
ATOM 1431 C CA . HIS A 1 184 ? -11.936 -9.366 20.675 1.00 91.62 184 HIS A CA 1
ATOM 1432 C C . HIS A 1 184 ? -12.316 -8.807 22.058 1.00 91.62 184 HIS A C 1
ATOM 1434 O O . HIS A 1 184 ? -13.233 -9.319 22.706 1.00 91.62 184 HIS A O 1
ATOM 1440 N N . ARG A 1 185 ? -11.653 -7.734 22.521 1.00 91.69 185 ARG A N 1
ATOM 1441 C CA . ARG A 1 185 ? -11.962 -7.107 23.821 1.00 91.69 185 ARG A CA 1
ATOM 1442 C C . ARG A 1 185 ? -13.365 -6.508 23.856 1.00 91.69 185 ARG A C 1
ATOM 1444 O O . ARG A 1 185 ? -14.065 -6.706 24.848 1.00 91.69 185 ARG A O 1
ATOM 1451 N N . GLY A 1 186 ? -13.799 -5.851 22.781 1.00 93.38 186 GLY A N 1
ATOM 1452 C CA . GLY A 1 186 ? -15.160 -5.325 22.679 1.00 93.38 186 GLY A CA 1
ATOM 1453 C C . GLY A 1 186 ? -16.212 -6.436 22.669 1.00 93.38 186 GLY A C 1
ATOM 1454 O O . GLY A 1 186 ? -17.178 -6.348 23.416 1.00 93.38 186 GLY A O 1
ATOM 1455 N N . GLN A 1 187 ? -15.996 -7.537 21.937 1.00 92.81 187 GLN A N 1
ATOM 1456 C CA . GLN A 1 187 ? -16.897 -8.704 21.969 1.00 92.81 187 GLN A CA 1
ATOM 1457 C C . GLN A 1 187 ? -17.021 -9.303 23.383 1.00 92.81 187 GLN A C 1
ATOM 1459 O O . GLN A 1 187 ? -18.127 -9.580 23.855 1.00 92.81 187 GLN A O 1
ATOM 1464 N N . LEU A 1 188 ? -15.898 -9.445 24.101 1.00 93.94 188 LEU A N 1
ATOM 1465 C CA . LEU A 1 188 ? -15.889 -9.876 25.505 1.00 93.94 188 LEU A CA 1
ATOM 1466 C C . LEU A 1 188 ? -16.611 -8.897 26.444 1.00 93.94 188 LEU A C 1
ATOM 1468 O O . LEU A 1 188 ? -17.077 -9.318 27.509 1.00 93.94 188 LEU A O 1
ATOM 1472 N N . LEU A 1 189 ? -16.658 -7.608 26.094 1.00 94.50 189 LEU A N 1
ATOM 1473 C CA . LEU A 1 189 ? -17.345 -6.575 26.862 1.00 94.50 189 LEU A CA 1
ATOM 1474 C C . LEU A 1 189 ? -18.850 -6.559 26.556 1.00 94.50 189 LEU A C 1
ATOM 1476 O O . LEU A 1 189 ? -19.630 -6.504 27.502 1.00 94.50 189 LEU A O 1
ATOM 1480 N N . CYS A 1 190 ? -19.265 -6.747 25.296 1.00 94.81 190 CYS A N 1
ATOM 1481 C CA . CYS A 1 190 ? -20.667 -6.967 24.913 1.00 94.81 190 CYS A CA 1
ATOM 1482 C C . CYS A 1 190 ? -21.290 -8.133 25.694 1.00 94.81 190 CYS A C 1
ATOM 1484 O O . CYS A 1 190 ? -22.363 -7.986 26.273 1.00 94.81 190 CYS A O 1
ATOM 1486 N N . GLY A 1 191 ? -20.578 -9.262 25.814 1.00 92.50 191 GLY A N 1
ATOM 1487 C CA . GLY A 1 191 ? -21.010 -10.412 26.625 1.00 92.50 191 GLY A CA 1
ATOM 1488 C C . GLY A 1 191 ? -21.059 -10.166 28.146 1.00 92.50 191 GLY A C 1
ATOM 1489 O O . GLY A 1 191 ? -21.427 -11.063 28.904 1.00 92.50 191 GLY A O 1
ATOM 1490 N N . LYS A 1 192 ? -20.663 -8.972 28.609 1.00 92.44 192 LYS A N 1
ATOM 1491 C CA . LYS A 1 192 ? -20.711 -8.507 30.008 1.00 92.44 192 LYS A CA 1
ATOM 1492 C C . LYS A 1 192 ? -21.461 -7.175 30.160 1.00 92.44 192 LYS A C 1
ATOM 1494 O O . LYS A 1 192 ? -21.408 -6.578 31.242 1.00 92.44 192 LYS A O 1
ATOM 1499 N N . ALA A 1 193 ? -22.127 -6.703 29.107 1.00 92.69 193 ALA A N 1
ATOM 1500 C CA . ALA A 1 193 ? -22.975 -5.526 29.173 1.00 92.69 193 ALA A CA 1
ATOM 1501 C C . ALA A 1 193 ? -24.103 -5.759 30.193 1.00 92.69 193 ALA A C 1
ATOM 1503 O O . ALA A 1 193 ? -24.606 -6.873 30.344 1.00 92.69 193 ALA A O 1
ATOM 1504 N N . GLU A 1 194 ? -24.453 -4.720 30.946 1.00 90.38 194 GLU A N 1
ATOM 1505 C CA . GLU A 1 194 ? -25.541 -4.772 31.929 1.00 90.38 194 GLU A CA 1
ATOM 1506 C C . GLU A 1 194 ? -26.893 -4.456 31.283 1.00 90.38 194 GLU A C 1
ATOM 1508 O O . GLU A 1 194 ? -27.903 -5.031 31.687 1.00 90.38 194 GLU A O 1
ATOM 1513 N N . ASN A 1 195 ? -26.890 -3.609 30.247 1.00 93.62 195 ASN A N 1
ATOM 1514 C CA . ASN A 1 195 ? -28.074 -3.171 29.510 1.00 93.62 195 ASN A CA 1
ATOM 1515 C C . ASN A 1 195 ? -27.830 -3.260 27.990 1.00 93.62 195 ASN A C 1
ATOM 1517 O O . ASN A 1 195 ? -26.682 -3.244 27.535 1.00 93.62 195 ASN A O 1
ATOM 1521 N N . GLU A 1 196 ? -28.902 -3.281 27.197 1.00 94.81 196 GLU A N 1
ATOM 1522 C CA . GLU A 1 196 ? -28.801 -3.350 25.732 1.00 94.81 196 GLU A CA 1
ATOM 1523 C C . GLU A 1 196 ? -28.184 -2.074 25.133 1.00 94.81 196 GLU A C 1
ATOM 1525 O O . GLU A 1 196 ? -27.439 -2.156 24.162 1.00 94.81 196 GLU A O 1
ATOM 1530 N N . GLU A 1 197 ? -28.391 -0.898 25.737 1.00 96.31 197 GLU A N 1
ATOM 1531 C CA . GLU A 1 197 ? -27.790 0.357 25.262 1.00 96.31 197 GLU A CA 1
ATOM 1532 C C . GLU A 1 197 ? -26.255 0.342 25.361 1.00 96.31 197 GLU A C 1
ATOM 1534 O O . GLU A 1 197 ? -25.574 0.843 24.467 1.00 96.31 197 GLU A O 1
ATOM 1539 N N . GLU A 1 198 ? -25.701 -0.268 26.418 1.00 94.50 198 GLU A N 1
ATOM 1540 C CA . GLU A 1 198 ? -24.251 -0.454 26.583 1.00 94.50 198 GLU A CA 1
ATOM 1541 C C . GLU A 1 198 ? -23.710 -1.385 25.490 1.00 94.50 198 GLU A C 1
ATOM 1543 O O . GLU A 1 198 ? -22.727 -1.061 24.822 1.00 94.50 198 GLU A O 1
ATOM 1548 N N . ARG A 1 199 ? -24.393 -2.513 25.259 1.00 94.81 199 ARG A N 1
ATOM 1549 C CA . ARG A 1 199 ? -24.036 -3.475 24.213 1.00 94.81 199 ARG A CA 1
ATOM 1550 C C . ARG A 1 199 ? -24.055 -2.833 22.822 1.00 94.81 199 ARG A C 1
ATOM 1552 O O . ARG A 1 199 ? -23.070 -2.938 22.094 1.00 94.81 199 ARG A O 1
ATOM 1559 N N . VAL A 1 200 ? -25.138 -2.141 22.467 1.00 96.19 200 VAL A N 1
ATOM 1560 C CA . VAL A 1 200 ? -25.303 -1.480 21.161 1.00 96.19 200 VAL A CA 1
ATOM 1561 C C . VAL A 1 200 ? -24.246 -0.392 20.943 1.00 96.19 200 VAL A C 1
ATOM 1563 O O . VAL A 1 200 ? -23.745 -0.252 19.825 1.00 96.19 200 VAL A O 1
ATOM 1566 N N . ALA A 1 201 ? -23.854 0.345 21.988 1.00 96.44 201 ALA A N 1
ATOM 1567 C CA . ALA A 1 201 ? -22.780 1.334 21.899 1.00 96.44 201 ALA A CA 1
ATOM 1568 C C . ALA A 1 201 ? -21.419 0.689 21.574 1.00 96.44 201 ALA A C 1
ATOM 1570 O O . ALA A 1 201 ? -20.735 1.141 20.651 1.00 96.44 201 ALA A O 1
ATOM 1571 N N . ILE A 1 202 ? -21.058 -0.400 22.267 1.00 94.94 202 ILE A N 1
ATOM 1572 C CA . ILE A 1 202 ? -19.809 -1.141 22.014 1.00 94.94 202 ILE A CA 1
ATOM 1573 C C . ILE A 1 202 ? -19.830 -1.756 20.606 1.00 94.94 202 ILE A C 1
ATOM 1575 O O . ILE A 1 202 ? -18.878 -1.590 19.844 1.00 94.94 202 ILE A O 1
ATOM 1579 N N . GLU A 1 203 ? -20.929 -2.407 20.205 1.00 94.31 203 GLU A N 1
ATOM 1580 C CA . GLU A 1 203 ? -21.085 -2.962 18.851 1.00 94.31 203 GLU A CA 1
ATOM 1581 C C . GLU A 1 203 ? -21.001 -1.882 17.759 1.00 94.31 203 GLU A C 1
ATOM 1583 O O . GLU A 1 203 ? -20.460 -2.134 16.680 1.00 94.31 203 GLU A O 1
ATOM 1588 N N . GLY A 1 204 ? -21.481 -0.667 18.040 1.00 94.56 204 GLY A N 1
ATOM 1589 C CA . GLY A 1 204 ? -21.311 0.502 17.178 1.00 94.56 204 GLY A CA 1
ATOM 1590 C C . GLY A 1 204 ? -19.842 0.891 16.995 1.00 94.56 204 GLY A C 1
ATOM 1591 O O . GLY A 1 204 ? -19.388 1.030 15.860 1.00 94.56 204 GLY A O 1
ATOM 1592 N N . GLN A 1 205 ? -19.079 0.999 18.088 1.00 96.38 205 GLN A N 1
ATOM 1593 C CA . GLN A 1 205 ? -17.640 1.297 18.041 1.00 96.38 205 GLN A CA 1
ATOM 1594 C C . GLN A 1 205 ? -16.853 0.218 17.284 1.00 96.38 205 GLN A C 1
ATOM 1596 O O . GLN A 1 205 ? -16.037 0.543 16.420 1.00 96.38 205 GLN A O 1
ATOM 1601 N N . LEU A 1 206 ? -17.143 -1.063 17.538 1.00 93.25 206 LEU A N 1
ATOM 1602 C CA . LEU A 1 206 ? -16.523 -2.179 16.817 1.00 93.25 206 LEU A CA 1
ATOM 1603 C C . LEU A 1 206 ? -16.812 -2.138 15.313 1.00 93.25 206 LEU A C 1
ATOM 1605 O O . LEU A 1 206 ? -15.920 -2.403 14.507 1.00 93.25 206 LEU A O 1
ATOM 1609 N N . ARG A 1 207 ? -18.040 -1.773 14.923 1.00 93.31 207 ARG A N 1
ATOM 1610 C CA . ARG A 1 207 ? -18.426 -1.627 13.514 1.00 93.31 207 ARG A CA 1
ATOM 1611 C C . ARG A 1 207 ? -17.670 -0.491 12.826 1.00 93.31 207 ARG A C 1
ATOM 1613 O O . ARG A 1 207 ? -17.275 -0.667 11.679 1.00 93.31 207 ARG A O 1
ATOM 1620 N N . VAL A 1 208 ? -17.441 0.632 13.513 1.00 95.12 208 VAL A N 1
ATOM 1621 C CA . VAL A 1 208 ? -16.641 1.755 12.987 1.00 95.12 208 VAL A CA 1
ATOM 1622 C C . VAL A 1 208 ? -15.185 1.338 12.779 1.00 95.12 208 VAL A C 1
ATOM 1624 O O . VAL A 1 208 ? -14.654 1.554 11.693 1.00 95.12 208 VAL A O 1
ATOM 1627 N N . VAL A 1 209 ? -14.559 0.692 13.772 1.00 94.69 209 VAL A N 1
ATOM 1628 C CA . VAL A 1 209 ? -13.173 0.199 13.659 1.00 94.69 209 VAL A CA 1
ATOM 1629 C C . VAL A 1 209 ? -13.033 -0.798 12.511 1.00 94.69 209 VAL A C 1
ATOM 1631 O O . VAL A 1 209 ? -12.155 -0.633 11.671 1.00 94.69 209 VAL A O 1
ATOM 1634 N N . ASN A 1 210 ? -13.911 -1.805 12.439 1.00 93.50 210 ASN A N 1
ATOM 1635 C CA . ASN A 1 210 ? -13.856 -2.809 11.376 1.00 93.50 210 ASN A CA 1
ATOM 1636 C C . ASN A 1 210 ? -14.144 -2.198 9.995 1.00 93.50 210 ASN A C 1
ATOM 1638 O O . ASN A 1 210 ? -13.563 -2.650 9.017 1.00 93.50 210 ASN A O 1
ATOM 1642 N N . GLY A 1 211 ? -15.048 -1.218 9.893 1.00 92.31 211 GLY A N 1
ATOM 1643 C CA . GLY A 1 211 ? -15.355 -0.551 8.625 1.00 92.31 211 GLY A CA 1
ATOM 1644 C C . GLY A 1 211 ? -14.144 0.200 8.074 1.00 92.31 211 GLY A C 1
ATOM 1645 O O . GLY A 1 211 ? -13.701 -0.100 6.971 1.00 92.31 211 GLY A O 1
ATOM 1646 N N . ARG A 1 212 ? -13.567 1.097 8.884 1.00 97.38 212 ARG A N 1
ATOM 1647 C CA . ARG A 1 212 ? -12.380 1.890 8.520 1.00 97.38 212 ARG A CA 1
ATOM 1648 C C . ARG A 1 212 ? -11.167 1.020 8.198 1.00 97.38 212 ARG A C 1
ATOM 1650 O O . ARG A 1 212 ? -10.484 1.259 7.212 1.00 97.38 212 ARG A O 1
ATOM 1657 N N . TRP A 1 213 ? -10.921 -0.018 9.002 1.00 96.56 213 TRP A N 1
ATOM 1658 C CA . TRP A 1 213 ? -9.821 -0.954 8.763 1.00 96.56 213 TRP A CA 1
ATOM 1659 C C . TRP A 1 213 ? -9.948 -1.688 7.419 1.00 96.56 213 TRP A C 1
ATOM 1661 O O . TRP A 1 213 ? -8.966 -1.751 6.681 1.00 96.56 213 TRP A O 1
ATOM 1671 N N . GLU A 1 214 ? -11.129 -2.222 7.078 1.00 95.44 214 GLU A N 1
ATOM 1672 C CA . GLU A 1 214 ? -11.301 -2.904 5.788 1.00 95.44 214 GLU A CA 1
ATOM 1673 C C . GLU A 1 214 ? -11.258 -1.922 4.610 1.00 95.44 214 GLU A C 1
ATOM 1675 O O . GLU A 1 214 ? -10.626 -2.233 3.609 1.00 95.44 214 GLU A O 1
ATOM 1680 N N . GLU A 1 215 ? -11.826 -0.718 4.735 1.00 94.62 215 GLU A N 1
ATOM 1681 C CA . GLU A 1 215 ? -11.732 0.325 3.700 1.00 94.62 215 GLU A CA 1
ATOM 1682 C C . GLU A 1 215 ? -10.272 0.730 3.433 1.00 94.62 215 GLU A C 1
ATOM 1684 O O . GLU A 1 215 ? -9.812 0.693 2.289 1.00 94.62 215 GLU A O 1
ATOM 1689 N N . LEU A 1 216 ? -9.503 1.017 4.491 1.00 96.62 216 LEU A N 1
ATOM 1690 C CA . LEU A 1 216 ? -8.070 1.302 4.402 1.00 96.62 216 LEU A CA 1
ATOM 1691 C C . LEU A 1 216 ? -7.322 0.150 3.716 1.00 96.62 216 LEU A C 1
ATOM 1693 O O . LEU A 1 216 ? -6.512 0.373 2.814 1.00 96.62 216 LEU A O 1
ATOM 1697 N N . ARG A 1 217 ? -7.615 -1.094 4.106 1.00 95.12 217 ARG A N 1
ATOM 1698 C CA . ARG A 1 217 ? -7.005 -2.311 3.558 1.00 95.12 217 ARG A CA 1
ATOM 1699 C C . ARG A 1 217 ? -7.357 -2.535 2.082 1.00 95.12 217 ARG A C 1
ATOM 1701 O O . ARG A 1 217 ? -6.457 -2.844 1.300 1.00 95.12 217 ARG A O 1
ATOM 1708 N N . GLU A 1 218 ? -8.609 -2.337 1.676 1.00 93.81 218 GLU A N 1
ATOM 1709 C CA . GLU A 1 218 ? -9.062 -2.438 0.282 1.00 93.81 218 GLU A CA 1
ATOM 1710 C C . GLU A 1 218 ? -8.390 -1.383 -0.610 1.00 93.81 218 GLU A C 1
ATOM 1712 O O . GLU A 1 218 ? -7.819 -1.730 -1.650 1.00 93.81 218 GLU A O 1
ATOM 1717 N N . LEU A 1 219 ? -8.371 -0.115 -0.178 1.00 95.81 219 LEU A N 1
ATOM 1718 C CA . LEU A 1 219 ? -7.677 0.975 -0.878 1.00 95.81 219 LEU A CA 1
ATOM 1719 C C . LEU A 1 219 ? -6.175 0.685 -1.021 1.00 95.81 219 LEU A C 1
ATOM 1721 O O . LEU A 1 219 ? -5.592 0.867 -2.094 1.00 95.81 219 LEU A O 1
ATOM 1725 N N . SER A 1 220 ? -5.560 0.148 0.034 1.00 94.81 220 SER A N 1
ATOM 1726 C CA . SER A 1 220 ? -4.147 -0.238 0.041 1.00 94.81 220 SER A CA 1
ATOM 1727 C C . SER A 1 220 ? -3.846 -1.369 -0.946 1.00 94.81 220 SER A C 1
ATOM 1729 O O . SER A 1 220 ? -2.874 -1.299 -1.702 1.00 94.81 220 SER A O 1
ATOM 1731 N N . MET A 1 221 ? -4.706 -2.393 -1.012 1.00 91.88 221 MET A N 1
ATOM 1732 C CA . MET A 1 221 ? -4.587 -3.464 -2.008 1.00 91.88 221 MET A CA 1
ATOM 1733 C C . MET A 1 221 ? -4.794 -2.955 -3.438 1.00 91.88 221 MET A C 1
ATOM 1735 O O . MET A 1 221 ? -4.078 -3.385 -4.347 1.00 91.88 221 MET A O 1
ATOM 1739 N N . HIS A 1 222 ? -5.731 -2.026 -3.650 1.00 93.56 222 HIS A N 1
ATOM 1740 C CA . HIS A 1 222 ? -5.942 -1.402 -4.955 1.00 93.56 222 HIS A CA 1
ATOM 1741 C C . HIS A 1 222 ? -4.686 -0.647 -5.414 1.00 93.56 222 HIS A C 1
ATOM 1743 O O . HIS A 1 222 ? -4.204 -0.870 -6.529 1.00 93.56 222 HIS A O 1
ATOM 1749 N N . ARG A 1 223 ? -4.087 0.159 -4.525 1.00 95.50 223 ARG A N 1
ATOM 1750 C CA . ARG A 1 223 ? -2.831 0.876 -4.789 1.00 95.50 223 ARG A CA 1
ATOM 1751 C C . ARG A 1 223 ? -1.654 -0.073 -5.043 1.00 95.50 223 ARG A C 1
ATOM 1753 O O . ARG A 1 223 ? -0.919 0.136 -6.008 1.00 95.50 223 ARG A O 1
ATOM 1760 N N . GLN A 1 224 ? -1.509 -1.146 -4.258 1.00 92.25 224 GLN A N 1
ATOM 1761 C CA . GLN A 1 224 ? -0.486 -2.178 -4.492 1.00 92.25 224 GLN A CA 1
ATOM 1762 C C . GLN A 1 224 ? -0.608 -2.789 -5.894 1.00 92.25 224 GLN A C 1
ATOM 1764 O O . GLN A 1 224 ? 0.398 -2.995 -6.574 1.00 92.25 224 GLN A O 1
ATOM 1769 N N . ASN A 1 225 ? -1.836 -3.080 -6.333 1.00 89.75 225 ASN A N 1
ATOM 1770 C CA . ASN A 1 225 ? -2.106 -3.653 -7.648 1.00 89.75 225 ASN A CA 1
ATOM 1771 C C . ASN A 1 225 ? -1.796 -2.649 -8.772 1.00 89.75 225 ASN A C 1
ATOM 1773 O O . ASN A 1 225 ? -1.096 -2.993 -9.721 1.00 89.75 225 ASN A O 1
ATOM 1777 N N . ALA A 1 226 ? -2.218 -1.388 -8.634 1.00 92.44 226 ALA A N 1
ATOM 1778 C CA . ALA A 1 226 ? -1.890 -0.324 -9.586 1.00 92.44 226 ALA A CA 1
ATOM 1779 C C . ALA A 1 226 ? -0.367 -0.135 -9.747 1.00 92.44 226 ALA A C 1
ATOM 1781 O O . ALA A 1 226 ? 0.137 -0.110 -10.873 1.00 92.44 226 ALA A O 1
ATOM 1782 N N . LEU A 1 227 ? 0.381 -0.105 -8.635 1.00 91.19 227 LEU A N 1
ATOM 1783 C CA . LEU A 1 227 ? 1.849 -0.061 -8.634 1.00 91.19 227 LEU A CA 1
ATOM 1784 C C . LEU A 1 227 ? 2.463 -1.286 -9.330 1.00 91.19 227 LEU A C 1
ATOM 1786 O O . LEU A 1 227 ? 3.343 -1.133 -10.176 1.00 91.19 227 LEU A O 1
ATOM 1790 N N . GLN A 1 228 ? 1.978 -2.495 -9.024 1.00 89.25 228 GLN A N 1
ATOM 1791 C CA . GLN A 1 228 ? 2.430 -3.747 -9.643 1.00 89.25 228 GLN A CA 1
ATOM 1792 C C . GLN A 1 228 ? 2.197 -3.754 -11.166 1.00 89.25 228 GLN A C 1
ATOM 1794 O O . GLN A 1 228 ? 3.084 -4.158 -11.924 1.00 89.25 228 GLN A O 1
ATOM 1799 N N . LEU A 1 229 ? 1.022 -3.298 -11.614 1.00 90.69 229 LEU A N 1
ATOM 1800 C CA . LEU A 1 229 ? 0.625 -3.231 -13.023 1.00 90.69 229 LEU A CA 1
ATOM 1801 C C . LEU A 1 229 ? 1.429 -2.182 -13.794 1.00 90.69 229 LEU A C 1
ATOM 1803 O O . LEU A 1 229 ? 1.970 -2.504 -14.854 1.00 90.69 229 LEU A O 1
ATOM 1807 N N . SER A 1 230 ? 1.551 -0.958 -13.267 1.00 92.25 230 SER A N 1
ATOM 1808 C CA . SER A 1 230 ? 2.353 0.097 -13.901 1.00 92.25 230 SER A CA 1
ATOM 1809 C C . SER A 1 230 ? 3.817 -0.325 -14.013 1.00 92.25 230 SER A C 1
ATOM 1811 O O . SER A 1 230 ? 4.397 -0.285 -15.105 1.00 92.25 230 SER A O 1
ATOM 1813 N N . LEU A 1 231 ? 4.379 -0.847 -12.913 1.00 87.62 231 LEU A N 1
ATOM 1814 C CA . LEU A 1 231 ? 5.729 -1.392 -12.885 1.00 87.62 231 LEU A CA 1
ATOM 1815 C C . LEU A 1 231 ? 5.891 -2.438 -13.991 1.00 87.62 231 LEU A C 1
ATOM 1817 O O . LEU A 1 231 ? 6.705 -2.214 -14.883 1.00 87.62 231 LEU A O 1
ATOM 1821 N N . ASN A 1 232 ? 5.087 -3.512 -13.986 1.00 87.31 232 ASN A N 1
ATOM 1822 C CA . ASN A 1 232 ? 5.147 -4.604 -14.967 1.00 87.31 232 ASN A CA 1
ATOM 1823 C C . ASN A 1 232 ? 4.989 -4.126 -16.424 1.00 87.31 232 ASN A C 1
ATOM 1825 O O . ASN A 1 232 ? 5.747 -4.564 -17.299 1.00 87.31 232 ASN A O 1
ATOM 1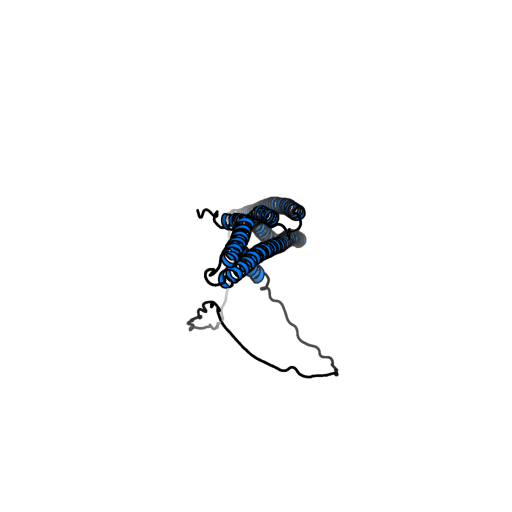829 N N . ARG A 1 233 ? 4.073 -3.183 -16.686 1.00 91.25 233 ARG A N 1
ATOM 1830 C CA . ARG A 1 233 ? 3.880 -2.573 -18.010 1.00 91.25 233 ARG A CA 1
ATOM 1831 C C . ARG A 1 233 ? 5.151 -1.880 -18.496 1.00 91.25 233 ARG A C 1
ATOM 1833 O O . ARG A 1 233 ? 5.526 -2.037 -19.658 1.00 91.25 233 ARG A O 1
ATOM 1840 N N . LEU A 1 234 ? 5.825 -1.131 -17.624 1.00 89.19 234 LEU A N 1
ATOM 1841 C CA . LEU A 1 234 ? 7.070 -0.436 -17.957 1.00 89.19 234 LEU A CA 1
ATOM 1842 C C . LEU A 1 234 ? 8.231 -1.415 -18.208 1.00 89.19 234 LEU A C 1
ATOM 1844 O O . LEU A 1 234 ? 8.945 -1.233 -19.195 1.00 89.19 234 LEU A O 1
ATOM 1848 N N . GLN A 1 235 ? 8.368 -2.489 -17.415 1.00 85.38 235 GLN A N 1
ATOM 1849 C CA . GLN A 1 235 ? 9.372 -3.547 -17.674 1.00 85.38 235 GLN A CA 1
ATOM 1850 C C . GLN A 1 235 ? 9.132 -4.195 -19.045 1.00 85.38 235 GLN A C 1
ATOM 1852 O O . GLN A 1 235 ? 10.041 -4.296 -19.866 1.00 85.38 235 GLN A O 1
ATOM 1857 N N . THR A 1 236 ? 7.881 -4.573 -19.322 1.00 88.12 236 THR A N 1
ATOM 1858 C CA . THR A 1 236 ? 7.482 -5.235 -20.573 1.00 88.12 236 THR A CA 1
ATOM 1859 C C . THR A 1 236 ? 7.726 -4.336 -21.787 1.00 88.12 236 THR A C 1
ATOM 1861 O O . THR A 1 236 ? 8.253 -4.795 -22.799 1.00 88.12 236 THR A O 1
ATOM 1864 N N . LYS A 1 237 ? 7.434 -3.032 -21.677 1.00 89.75 237 LYS A N 1
ATOM 1865 C CA . LYS A 1 237 ? 7.733 -2.032 -22.718 1.00 89.75 237 LYS A CA 1
ATOM 1866 C C . LYS A 1 237 ? 9.238 -1.910 -22.996 1.00 89.75 237 LYS A C 1
ATOM 1868 O O . LYS A 1 237 ? 9.627 -1.783 -24.158 1.00 89.75 237 LYS A O 1
ATOM 1873 N N . GLN A 1 238 ? 10.086 -1.962 -21.966 1.00 84.62 238 GLN A N 1
ATOM 1874 C CA . GLN A 1 238 ? 11.543 -1.947 -22.144 1.00 84.62 238 GLN A CA 1
ATOM 1875 C C . GLN A 1 238 ? 12.056 -3.241 -22.790 1.00 84.62 238 GLN A C 1
ATOM 1877 O O . GLN A 1 238 ? 12.816 -3.169 -23.754 1.00 84.62 238 GLN A O 1
ATOM 1882 N N . LEU A 1 239 ? 11.582 -4.411 -22.349 1.00 87.19 239 LEU A N 1
ATOM 1883 C CA . LEU A 1 239 ? 11.943 -5.699 -22.956 1.00 87.19 239 LEU A CA 1
ATOM 1884 C C . LEU A 1 239 ? 11.542 -5.768 -24.438 1.00 87.19 239 LEU A C 1
ATOM 1886 O O . LEU A 1 239 ? 12.374 -6.112 -25.271 1.00 87.19 239 LEU A O 1
ATOM 1890 N N . ALA A 1 240 ? 10.328 -5.334 -24.791 1.00 90.19 240 ALA A N 1
ATOM 1891 C CA . ALA A 1 240 ? 9.879 -5.248 -26.185 1.00 90.19 240 ALA A CA 1
ATOM 1892 C C . ALA A 1 240 ? 10.704 -4.255 -27.033 1.00 90.19 240 ALA A C 1
ATOM 1894 O O . ALA A 1 240 ? 10.819 -4.408 -28.248 1.00 90.19 240 ALA A O 1
ATOM 1895 N N . THR A 1 241 ? 11.303 -3.235 -26.406 1.00 88.94 241 THR A N 1
ATOM 1896 C CA . THR A 1 241 ? 12.219 -2.304 -27.088 1.00 88.94 241 THR A CA 1
ATOM 1897 C C . THR A 1 241 ? 13.553 -2.981 -27.414 1.00 88.94 241 THR A C 1
ATOM 1899 O O . THR A 1 241 ? 14.079 -2.782 -28.508 1.00 88.94 241 THR A O 1
ATOM 1902 N N . ILE A 1 242 ? 14.073 -3.814 -26.504 1.00 88.38 242 ILE A N 1
ATOM 1903 C CA . ILE A 1 242 ? 15.294 -4.607 -26.717 1.00 88.38 242 ILE A CA 1
ATOM 1904 C C . ILE A 1 242 ? 15.065 -5.694 -27.766 1.00 88.38 242 ILE A C 1
ATOM 1906 O O . ILE A 1 242 ? 15.861 -5.801 -28.690 1.00 88.38 242 ILE A O 1
ATOM 1910 N N . ASP A 1 243 ? 13.968 -6.445 -27.671 1.00 91.38 243 ASP A N 1
ATOM 1911 C CA . ASP A 1 243 ? 13.584 -7.487 -28.633 1.00 91.38 243 ASP A CA 1
ATOM 1912 C C . ASP A 1 243 ? 13.495 -6.940 -30.071 1.00 91.38 243 ASP A C 1
ATOM 1914 O O . ASP A 1 243 ? 14.121 -7.459 -31.000 1.00 91.38 243 ASP A O 1
ATOM 1918 N N . LYS A 1 244 ? 12.823 -5.793 -30.238 1.00 91.31 244 LYS A N 1
ATOM 1919 C CA . LYS A 1 244 ? 12.747 -5.079 -31.518 1.00 91.31 244 LYS A CA 1
ATOM 1920 C C . LYS A 1 244 ? 14.113 -4.592 -32.015 1.00 91.31 244 LYS A C 1
ATOM 1922 O O . LYS A 1 244 ? 14.355 -4.600 -33.223 1.00 91.31 244 LYS A O 1
ATOM 1927 N N . TRP A 1 245 ? 14.985 -4.126 -31.120 1.00 91.44 245 TRP A N 1
ATOM 1928 C CA . TRP A 1 245 ? 16.330 -3.677 -31.488 1.00 91.44 245 TRP A CA 1
ATOM 1929 C C . TRP A 1 245 ? 17.224 -4.850 -31.914 1.00 91.44 245 TRP A C 1
ATOM 1931 O O . TRP A 1 245 ? 17.834 -4.772 -32.980 1.00 91.44 245 TRP A O 1
ATOM 1941 N N . LEU A 1 246 ? 17.232 -5.946 -31.145 1.00 90.62 246 LEU A N 1
ATOM 1942 C CA . LEU A 1 246 ? 17.939 -7.187 -31.475 1.00 90.62 246 LEU A CA 1
ATOM 1943 C C . LEU A 1 246 ? 17.484 -7.721 -32.834 1.00 90.62 246 LEU A C 1
ATOM 1945 O O . LEU A 1 246 ? 18.317 -7.885 -33.717 1.00 90.62 246 LEU A O 1
ATOM 1949 N N . SER A 1 247 ? 16.171 -7.850 -33.049 1.00 92.12 247 SER A N 1
ATOM 1950 C CA . SER A 1 247 ? 15.593 -8.276 -34.332 1.00 92.12 247 SER A CA 1
ATOM 1951 C C . SER A 1 247 ? 16.067 -7.414 -35.514 1.00 92.12 247 SER A C 1
ATOM 1953 O O . SER A 1 247 ? 16.339 -7.922 -36.600 1.00 92.12 247 SER A O 1
ATOM 1955 N N . GLY A 1 248 ? 16.194 -6.095 -35.316 1.00 89.44 248 GLY A N 1
ATOM 1956 C CA . GLY A 1 248 ? 16.713 -5.177 -36.334 1.00 89.44 248 GLY A CA 1
ATOM 1957 C C . GLY A 1 248 ? 18.210 -5.356 -36.613 1.00 89.44 248 GLY A C 1
ATOM 1958 O O . GLY A 1 248 ? 18.628 -5.321 -37.771 1.00 89.44 248 GLY A O 1
ATOM 1959 N N . VAL A 1 249 ? 19.013 -5.584 -35.570 1.00 88.94 249 VAL A N 1
ATOM 1960 C CA . VAL A 1 249 ? 20.455 -5.864 -35.678 1.00 88.94 249 VAL A CA 1
ATOM 1961 C C . VAL A 1 249 ? 20.710 -7.221 -36.338 1.00 88.94 249 VAL A C 1
ATOM 1963 O O . VAL A 1 249 ? 21.545 -7.305 -37.235 1.00 88.94 249 VAL A O 1
ATOM 1966 N N . GLU A 1 250 ? 19.964 -8.260 -35.960 1.00 89.12 250 GLU A N 1
ATOM 1967 C CA . GLU A 1 250 ? 20.021 -9.595 -36.566 1.00 89.12 250 GLU A CA 1
ATOM 1968 C C . GLU A 1 250 ? 19.624 -9.561 -38.046 1.00 89.12 250 GLU A C 1
ATOM 1970 O O . GLU A 1 250 ? 20.292 -10.175 -38.882 1.00 89.12 250 GLU A O 1
ATOM 1975 N N . PHE A 1 251 ? 18.593 -8.785 -38.399 1.00 88.50 251 PHE A N 1
ATOM 1976 C CA . PHE A 1 251 ? 18.208 -8.568 -39.792 1.00 88.50 251 PHE A CA 1
ATOM 1977 C C . PHE A 1 251 ? 19.301 -7.841 -40.591 1.00 88.50 251 PHE A C 1
ATOM 1979 O O . PHE A 1 251 ? 19.641 -8.282 -41.690 1.00 88.50 251 PHE A O 1
ATOM 1986 N N . GLU A 1 252 ? 19.896 -6.766 -40.056 1.00 85.75 252 GLU A N 1
ATOM 1987 C CA . GLU A 1 252 ? 21.010 -6.067 -40.719 1.00 85.75 252 GLU A CA 1
ATOM 1988 C C . GLU A 1 252 ? 22.261 -6.951 -40.850 1.00 85.75 252 GLU A C 1
ATOM 1990 O O . GLU A 1 252 ? 22.915 -6.902 -41.888 1.00 85.75 252 GLU A O 1
ATOM 1995 N N . MET A 1 253 ? 22.555 -7.800 -39.860 1.00 84.00 253 MET A N 1
ATOM 1996 C CA . MET A 1 253 ? 23.668 -8.758 -39.900 1.00 84.00 253 MET A CA 1
ATOM 1997 C C . MET A 1 253 ? 23.434 -9.891 -40.912 1.00 84.00 253 MET A C 1
ATOM 1999 O O . MET A 1 253 ? 24.358 -10.287 -41.618 1.00 84.00 253 MET A O 1
ATOM 2003 N N . THR A 1 254 ? 22.200 -10.391 -41.019 1.00 85.19 254 THR A N 1
ATOM 2004 C CA . THR A 1 254 ? 21.815 -11.430 -41.995 1.00 85.19 254 THR A CA 1
ATOM 2005 C C . THR A 1 254 ? 21.754 -10.878 -43.423 1.00 85.19 254 THR A C 1
ATOM 2007 O O . THR A 1 254 ? 21.986 -11.610 -44.381 1.00 85.19 254 THR A O 1
ATOM 2010 N N . SER A 1 255 ? 21.479 -9.579 -43.573 1.00 82.12 255 SER A N 1
ATOM 2011 C CA . SER A 1 255 ? 21.424 -8.881 -44.865 1.00 82.12 255 SER A CA 1
ATOM 2012 C C . SER A 1 255 ? 22.796 -8.435 -45.392 1.00 82.12 255 SER A C 1
ATOM 2014 O O . SER A 1 255 ? 22.858 -7.772 -46.427 1.00 82.12 255 SER A O 1
ATOM 2016 N N . CYS A 1 256 ? 23.897 -8.750 -44.700 1.00 75.06 256 CYS A N 1
ATOM 2017 C CA . CYS A 1 256 ? 25.240 -8.467 -45.198 1.00 75.06 256 CYS A CA 1
ATOM 2018 C C . CYS A 1 256 ? 25.537 -9.278 -46.471 1.00 75.06 256 CYS A C 1
ATOM 2020 O O . CYS A 1 256 ? 25.478 -10.507 -46.471 1.00 75.06 256 CYS A O 1
ATOM 2022 N N . GLU A 1 257 ? 25.896 -8.579 -47.550 1.00 69.50 257 GLU A N 1
ATOM 2023 C CA . GLU A 1 257 ? 26.344 -9.190 -48.804 1.00 69.50 257 GLU A CA 1
ATOM 2024 C C . GLU A 1 257 ? 27.637 -10.017 -48.614 1.00 69.50 257 GLU A C 1
ATOM 2026 O O . GLU A 1 257 ? 28.396 -9.784 -47.663 1.00 69.50 257 GLU A O 1
ATOM 2031 N N . PRO A 1 258 ? 27.914 -10.993 -49.506 1.00 74.44 258 PRO A N 1
ATOM 2032 C CA . PRO A 1 258 ? 29.186 -11.711 -49.515 1.00 74.44 258 PRO A CA 1
ATOM 2033 C C . PRO A 1 258 ? 30.386 -10.761 -49.645 1.00 74.44 258 PRO A C 1
ATOM 2035 O O . PRO A 1 258 ? 30.263 -9.625 -50.098 1.00 74.44 258 PRO A O 1
ATOM 2038 N N . LEU A 1 259 ? 31.562 -11.256 -49.245 1.00 75.88 259 LEU A N 1
ATOM 2039 C CA . LEU A 1 259 ? 32.802 -10.481 -49.178 1.00 75.88 259 LEU A CA 1
ATOM 2040 C C . LEU A 1 259 ? 33.071 -9.722 -50.489 1.00 75.88 259 LEU A C 1
ATOM 2042 O O . LEU A 1 259 ? 33.103 -10.331 -51.558 1.00 75.88 259 LEU A O 1
ATOM 2046 N N . ALA A 1 260 ? 33.282 -8.409 -50.381 1.00 80.94 260 ALA A N 1
ATOM 2047 C CA . ALA A 1 260 ? 33.438 -7.518 -51.523 1.00 80.94 260 ALA A CA 1
ATOM 2048 C C . ALA A 1 260 ? 34.491 -7.984 -52.550 1.00 80.94 260 ALA A C 1
ATOM 2050 O O . ALA A 1 260 ? 35.656 -8.210 -52.220 1.00 80.94 260 ALA A O 1
ATOM 2051 N N . ASP A 1 261 ? 34.080 -8.041 -53.818 1.00 84.75 261 ASP A N 1
ATOM 2052 C CA . ASP A 1 261 ? 34.903 -8.410 -54.980 1.00 84.75 261 ASP A CA 1
ATOM 2053 C C . ASP A 1 261 ? 35.684 -7.229 -55.589 1.00 84.75 261 ASP A C 1
ATOM 2055 O O . ASP A 1 261 ? 36.577 -7.406 -56.419 1.00 84.75 261 ASP A O 1
ATOM 2059 N N . SER A 1 262 ? 35.335 -6.012 -55.178 1.00 88.94 262 SER A N 1
ATOM 2060 C CA . SER A 1 262 ? 35.758 -4.751 -55.773 1.00 88.94 262 SER A CA 1
ATOM 2061 C C . SER A 1 262 ? 35.966 -3.689 -54.694 1.00 88.94 262 SER A C 1
ATOM 2063 O O . SER A 1 262 ? 35.325 -3.705 -53.641 1.00 88.94 262 SER A O 1
ATOM 2065 N N . GLN A 1 263 ? 36.857 -2.727 -54.954 1.00 87.88 263 GLN A N 1
ATOM 2066 C CA . GLN A 1 263 ? 37.183 -1.662 -53.999 1.00 87.88 263 GLN A CA 1
ATOM 2067 C C . GLN A 1 263 ? 35.941 -0.843 -53.594 1.00 87.88 263 GLN A C 1
ATOM 2069 O O . GLN A 1 263 ? 35.757 -0.551 -52.413 1.00 87.88 263 GLN A O 1
ATOM 2074 N N . ASP A 1 264 ? 35.047 -0.553 -54.540 1.00 86.44 264 ASP A N 1
ATOM 2075 C CA . ASP A 1 264 ? 33.807 0.191 -54.282 1.00 86.44 264 ASP A CA 1
ATOM 2076 C C . ASP A 1 264 ? 32.758 -0.633 -53.517 1.00 86.44 264 ASP A C 1
ATOM 2078 O O . ASP A 1 264 ? 31.928 -0.069 -52.801 1.00 86.44 264 ASP A O 1
ATOM 2082 N N . ALA A 1 265 ? 32.762 -1.965 -53.642 1.00 84.81 265 ALA A N 1
ATOM 2083 C CA . ALA A 1 265 ? 31.970 -2.834 -52.770 1.00 84.81 265 ALA A CA 1
ATOM 2084 C C . ALA A 1 265 ? 32.569 -2.887 -51.354 1.00 84.81 265 ALA A C 1
ATOM 2086 O O . ALA A 1 265 ? 31.829 -2.796 -50.378 1.00 84.81 265 ALA A O 1
ATOM 2087 N N . ALA A 1 266 ? 33.900 -2.929 -51.228 1.00 86.38 266 ALA A N 1
ATOM 2088 C CA . ALA A 1 266 ? 34.580 -2.971 -49.933 1.00 86.38 266 ALA A CA 1
ATOM 2089 C C . ALA A 1 266 ? 34.353 -1.683 -49.128 1.00 86.38 266 ALA A C 1
ATOM 2091 O O . ALA A 1 266 ? 34.075 -1.745 -47.932 1.00 86.38 266 ALA A O 1
ATOM 2092 N N . LEU A 1 267 ? 34.388 -0.516 -49.783 1.00 88.06 267 LEU A N 1
ATOM 2093 C CA . LEU A 1 267 ? 34.059 0.765 -49.149 1.00 88.06 267 LEU A CA 1
ATOM 2094 C C . LEU A 1 267 ? 32.601 0.807 -48.660 1.00 88.06 267 LEU A C 1
ATOM 2096 O O . LEU A 1 267 ? 32.364 1.175 -47.509 1.00 88.06 267 LEU A O 1
ATOM 2100 N N . ARG A 1 268 ? 31.638 0.348 -49.475 1.00 85.12 268 ARG A N 1
ATOM 2101 C CA . ARG A 1 268 ? 30.222 0.228 -49.070 1.00 85.12 268 ARG A CA 1
ATOM 2102 C C . ARG A 1 268 ? 30.027 -0.746 -47.902 1.00 85.12 268 ARG A C 1
ATOM 2104 O O . ARG A 1 268 ? 29.254 -0.459 -46.990 1.00 85.12 268 ARG A O 1
ATOM 2111 N N . GLN A 1 269 ? 30.752 -1.865 -47.891 1.00 86.38 269 GLN A N 1
ATOM 2112 C CA . GLN A 1 269 ? 30.721 -2.841 -46.800 1.00 86.38 269 GLN A CA 1
ATOM 2113 C C . GLN A 1 269 ? 31.288 -2.250 -45.493 1.00 86.38 269 GLN A C 1
ATOM 2115 O O . GLN A 1 269 ? 30.683 -2.412 -44.432 1.00 86.38 269 GLN A O 1
ATOM 2120 N N . ILE A 1 270 ? 32.399 -1.507 -45.559 1.00 89.12 270 ILE A N 1
ATOM 2121 C CA . ILE A 1 270 ? 32.981 -0.797 -44.405 1.00 89.12 270 ILE A CA 1
ATOM 2122 C C . ILE A 1 270 ? 32.011 0.261 -43.861 1.00 89.12 270 ILE A C 1
ATOM 2124 O O . ILE A 1 270 ? 31.823 0.348 -42.646 1.00 89.12 270 ILE A O 1
ATOM 2128 N N . GLU A 1 271 ? 31.357 1.034 -44.730 1.00 88.25 271 GLU A N 1
ATOM 2129 C CA . GLU A 1 271 ? 30.351 2.026 -44.330 1.00 88.25 271 GLU A CA 1
ATOM 2130 C C . GLU A 1 271 ? 29.150 1.364 -43.629 1.00 88.25 271 GLU A C 1
ATOM 2132 O O . GLU A 1 271 ? 28.743 1.798 -42.547 1.00 88.25 271 GLU A O 1
ATOM 2137 N N . ALA A 1 272 ? 28.638 0.257 -44.180 1.00 85.69 272 ALA A N 1
ATOM 2138 C CA . ALA A 1 272 ? 27.548 -0.513 -43.582 1.00 85.69 272 ALA A CA 1
ATOM 2139 C C . ALA A 1 272 ? 27.914 -1.079 -42.195 1.00 85.69 272 ALA A C 1
ATOM 2141 O O . ALA A 1 272 ? 27.139 -0.915 -41.247 1.00 85.69 272 ALA A O 1
ATOM 2142 N N . HIS A 1 273 ? 29.104 -1.673 -42.039 1.00 87.00 273 HIS A N 1
ATOM 2143 C CA . HIS A 1 273 ? 29.588 -2.149 -40.737 1.00 87.00 273 HIS A CA 1
ATOM 2144 C C . HIS A 1 273 ? 29.801 -1.004 -39.740 1.00 87.00 273 HIS A C 1
ATOM 2146 O O . HIS A 1 273 ? 29.409 -1.130 -38.582 1.00 87.00 273 HIS A O 1
ATOM 2152 N N . THR A 1 274 ? 30.351 0.132 -40.178 1.00 89.94 274 THR A N 1
ATOM 2153 C CA . THR A 1 274 ? 30.554 1.313 -39.319 1.00 89.94 274 THR A CA 1
ATOM 2154 C C . THR A 1 274 ? 29.215 1.859 -38.814 1.00 89.94 274 THR A C 1
ATOM 2156 O O . THR A 1 274 ? 29.070 2.170 -37.630 1.00 89.94 274 THR A O 1
ATOM 2159 N N . ARG A 1 275 ? 28.192 1.896 -39.681 1.00 88.69 275 ARG A N 1
ATOM 2160 C CA . ARG A 1 275 ? 26.818 2.270 -39.317 1.00 88.69 275 ARG A CA 1
ATOM 2161 C C . ARG A 1 275 ? 26.200 1.297 -38.308 1.00 88.69 275 ARG A C 1
ATOM 2163 O O . ARG A 1 275 ? 25.545 1.743 -37.368 1.00 88.69 275 ARG A O 1
ATOM 2170 N N . LEU A 1 276 ? 26.398 -0.011 -38.485 1.00 87.19 276 LEU A N 1
ATOM 2171 C CA . LEU A 1 276 ? 25.917 -1.026 -37.542 1.00 87.19 276 LEU A CA 1
ATOM 2172 C C . LEU A 1 276 ? 26.616 -0.899 -36.179 1.00 87.19 276 LEU A C 1
ATOM 2174 O O . LEU A 1 276 ? 25.951 -0.875 -35.147 1.00 87.19 276 LEU A 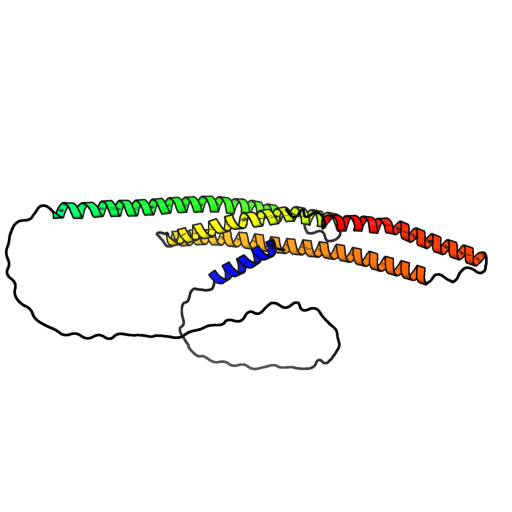O 1
ATOM 2178 N N . GLN A 1 277 ? 27.938 -0.717 -36.172 1.00 89.75 277 GLN A N 1
ATOM 2179 C CA . GLN A 1 277 ? 28.715 -0.478 -34.957 1.00 89.75 277 GLN A CA 1
ATOM 2180 C C . GLN A 1 277 ? 28.236 0.783 -34.217 1.00 89.75 277 GLN A C 1
ATOM 2182 O O . GLN A 1 277 ? 28.075 0.747 -32.998 1.00 89.75 277 GLN A O 1
ATOM 2187 N N . ALA A 1 278 ? 27.938 1.874 -34.931 1.00 88.12 278 ALA A N 1
ATOM 2188 C CA . ALA A 1 278 ? 27.371 3.084 -34.332 1.00 88.12 278 ALA A CA 1
ATOM 2189 C C . ALA A 1 278 ? 25.990 2.838 -33.689 1.00 88.12 278 ALA A C 1
ATOM 2191 O O . ALA A 1 278 ? 25.741 3.325 -32.587 1.00 88.12 278 ALA A O 1
ATOM 2192 N N . LYS A 1 279 ? 25.115 2.039 -34.323 1.00 85.81 279 LYS A N 1
ATOM 2193 C CA . LYS A 1 279 ? 23.820 1.629 -33.741 1.00 85.81 279 LYS A CA 1
ATOM 2194 C C . LYS A 1 279 ? 23.982 0.786 -32.475 1.00 85.81 279 LYS A C 1
ATOM 2196 O O . LYS A 1 279 ? 23.191 0.946 -31.550 1.00 85.81 279 LYS A O 1
ATOM 2201 N N . ILE A 1 280 ? 24.989 -0.088 -32.429 1.00 87.38 280 ILE A N 1
ATOM 2202 C CA . ILE A 1 280 ? 25.286 -0.913 -31.250 1.00 87.38 280 ILE A CA 1
ATOM 2203 C C . ILE A 1 280 ? 25.759 -0.039 -30.086 1.00 87.38 280 ILE A C 1
ATOM 2205 O O . ILE A 1 280 ? 25.188 -0.123 -29.001 1.00 87.38 280 ILE A O 1
ATOM 2209 N N . HIS A 1 281 ? 26.718 0.863 -30.319 1.00 86.62 281 HIS A N 1
ATOM 2210 C CA . HIS A 1 281 ? 27.176 1.800 -29.282 1.00 86.62 281 HIS A CA 1
ATOM 2211 C C . HIS A 1 281 ? 26.054 2.722 -28.788 1.00 86.62 281 HIS A C 1
ATOM 2213 O O . HIS A 1 281 ? 25.932 2.925 -27.587 1.00 86.62 281 HIS A O 1
ATOM 2219 N N . ALA A 1 282 ? 25.192 3.224 -29.678 1.00 85.12 282 ALA A N 1
ATOM 2220 C CA . ALA A 1 282 ? 24.071 4.086 -29.292 1.00 85.12 282 ALA A CA 1
ATOM 2221 C C . ALA A 1 282 ? 22.999 3.369 -28.444 1.00 85.12 282 ALA A C 1
ATOM 2223 O O . ALA A 1 282 ? 22.319 4.009 -27.646 1.00 85.12 282 ALA A O 1
ATOM 2224 N N . PHE A 1 283 ? 22.832 2.051 -28.593 1.00 85.81 283 PHE A N 1
ATOM 2225 C CA . PHE A 1 283 ? 21.871 1.286 -27.791 1.00 85.81 283 PHE A CA 1
ATOM 2226 C C . PHE A 1 283 ? 22.416 0.873 -26.413 1.00 85.81 283 PHE A C 1
ATOM 2228 O O . PHE A 1 283 ? 21.643 0.499 -25.528 1.00 85.81 283 PHE A O 1
ATOM 2235 N N . GLN A 1 284 ? 23.730 0.995 -26.192 1.00 82.88 284 GLN A N 1
ATOM 2236 C CA . GLN A 1 284 ? 24.374 0.657 -24.922 1.00 82.88 284 GLN A CA 1
ATOM 2237 C C . GLN A 1 284 ? 23.755 1.411 -23.734 1.00 82.88 284 GLN A C 1
ATOM 2239 O O . GLN A 1 284 ? 23.607 0.830 -22.661 1.00 82.88 284 GLN A O 1
ATOM 2244 N N . ASP A 1 285 ? 23.311 2.655 -23.927 1.00 78.12 285 ASP A N 1
ATOM 2245 C CA . ASP A 1 285 ? 22.639 3.441 -22.885 1.00 78.12 285 ASP A CA 1
ATOM 2246 C C . ASP A 1 285 ? 21.283 2.840 -22.477 1.00 78.12 285 ASP A C 1
ATOM 2248 O O . ASP A 1 285 ? 20.968 2.768 -21.290 1.00 78.12 285 ASP A O 1
ATOM 2252 N N . THR A 1 286 ? 20.523 2.295 -23.435 1.00 77.50 286 THR A N 1
ATOM 2253 C CA . THR A 1 286 ? 19.253 1.595 -23.153 1.00 77.50 286 THR A CA 1
ATOM 2254 C C . THR A 1 286 ? 19.495 0.276 -22.408 1.00 77.50 286 THR A C 1
ATOM 2256 O O . THR A 1 286 ? 18.730 -0.085 -21.512 1.00 77.50 286 THR A O 1
ATOM 2259 N N . ILE A 1 287 ? 20.593 -0.423 -22.719 1.00 76.31 287 ILE A N 1
ATOM 2260 C CA . ILE A 1 287 ? 21.032 -1.615 -21.975 1.00 76.31 287 ILE A CA 1
ATOM 2261 C C . ILE A 1 287 ? 21.481 -1.238 -20.555 1.00 76.31 287 ILE A C 1
ATOM 2263 O O . ILE A 1 287 ? 21.157 -1.950 -19.607 1.00 76.31 287 ILE A O 1
ATOM 2267 N N . ASN A 1 288 ? 22.174 -0.111 -20.375 1.00 74.38 288 ASN A N 1
ATOM 2268 C CA . ASN A 1 288 ? 22.596 0.376 -19.060 1.00 74.38 288 ASN A CA 1
ATOM 2269 C C . ASN A 1 288 ? 21.385 0.757 -18.182 1.00 74.38 288 ASN A C 1
ATOM 2271 O O . ASN A 1 288 ? 21.334 0.378 -17.008 1.00 74.38 288 ASN A O 1
ATOM 2275 N N . ASP A 1 289 ? 20.369 1.413 -18.754 1.00 71.00 289 ASP A N 1
ATOM 2276 C CA . ASP A 1 289 ? 19.094 1.672 -18.071 1.00 71.00 289 ASP A CA 1
ATOM 2277 C C . ASP A 1 289 ? 18.377 0.364 -17.668 1.00 71.00 289 ASP A C 1
ATOM 2279 O O . ASP A 1 289 ? 17.808 0.301 -16.573 1.00 71.00 289 ASP A O 1
ATOM 2283 N N . LEU A 1 290 ? 18.457 -0.711 -18.469 1.00 66.00 290 LEU A N 1
ATOM 2284 C CA . LEU A 1 290 ? 17.917 -2.033 -18.103 1.00 66.00 290 LEU A CA 1
ATOM 2285 C C . LEU A 1 290 ? 18.816 -2.821 -17.120 1.00 66.00 290 LEU A C 1
ATOM 2287 O O . LEU A 1 290 ? 18.333 -3.624 -16.324 1.00 66.00 290 LEU A O 1
ATOM 2291 N N . SER A 1 291 ? 20.122 -2.560 -17.087 1.00 65.31 291 SER A N 1
ATOM 2292 C CA . SER A 1 291 ? 21.013 -3.097 -16.048 1.00 65.31 291 SER A CA 1
ATOM 2293 C C . SER A 1 291 ? 20.630 -2.539 -14.667 1.00 65.31 291 SER A C 1
ATOM 2295 O O . SER A 1 291 ? 20.540 -3.283 -13.686 1.00 65.31 291 SER A O 1
ATOM 2297 N N . SER A 1 292 ? 20.235 -1.256 -14.609 1.00 58.94 292 SER A N 1
ATOM 2298 C CA . SER A 1 292 ? 19.651 -0.637 -13.404 1.00 58.94 292 SER A CA 1
ATOM 2299 C C . SER A 1 292 ? 18.368 -1.321 -12.916 1.00 58.94 292 SER A C 1
ATOM 2301 O O . SER A 1 292 ? 17.945 -1.105 -11.779 1.00 58.94 292 SER A O 1
ATOM 2303 N N . PHE A 1 293 ? 17.700 -2.083 -13.782 1.00 57.56 293 PHE A N 1
ATOM 2304 C CA . PHE A 1 293 ? 16.397 -2.678 -13.528 1.00 57.56 293 PHE A CA 1
ATOM 2305 C C . PHE A 1 293 ? 16.506 -4.065 -12.863 1.00 57.56 293 PHE A C 1
ATOM 2307 O O . PHE A 1 293 ? 15.752 -4.345 -11.932 1.00 57.56 293 PHE A O 1
ATOM 2314 N N . VAL A 1 294 ? 17.503 -4.883 -13.227 1.00 52.66 294 VAL A N 1
ATOM 2315 C CA . VAL A 1 294 ? 17.747 -6.199 -12.591 1.00 52.66 294 VAL A CA 1
ATOM 2316 C C . VAL A 1 294 ? 18.258 -6.065 -11.148 1.00 52.66 294 VAL A C 1
ATOM 2318 O O . VAL A 1 294 ? 17.920 -6.880 -10.291 1.00 52.66 294 VAL A O 1
ATOM 2321 N N . ALA A 1 295 ? 19.024 -5.012 -10.845 1.00 51.22 295 ALA A N 1
ATOM 2322 C CA . ALA A 1 295 ? 19.679 -4.827 -9.545 1.00 51.22 295 ALA A CA 1
ATOM 2323 C C . ALA A 1 295 ? 18.724 -4.737 -8.332 1.00 51.22 295 ALA A C 1
ATOM 2325 O O . ALA A 1 295 ? 19.155 -4.985 -7.209 1.00 51.22 295 ALA A O 1
ATOM 2326 N N . VAL A 1 296 ? 17.442 -4.407 -8.539 1.00 50.81 296 VAL A N 1
ATOM 2327 C CA . VAL A 1 296 ? 16.451 -4.242 -7.455 1.00 50.81 296 VAL A CA 1
ATOM 2328 C C . VAL A 1 296 ? 15.848 -5.578 -7.001 1.00 50.81 296 VAL A C 1
ATOM 2330 O O . VAL A 1 296 ? 15.495 -5.726 -5.836 1.00 50.81 296 VAL A O 1
ATOM 2333 N N . VAL A 1 297 ? 15.773 -6.584 -7.881 1.00 47.16 297 VAL A N 1
ATOM 2334 C CA . VAL A 1 297 ? 15.211 -7.909 -7.539 1.00 47.16 297 VAL A CA 1
ATOM 2335 C C . VAL A 1 297 ? 16.188 -8.737 -6.686 1.00 47.16 297 VAL A C 1
ATOM 2337 O O . VAL A 1 297 ? 15.776 -9.624 -5.943 1.00 47.16 297 VAL A O 1
ATOM 2340 N N . SER A 1 298 ? 17.485 -8.423 -6.748 1.00 36.94 298 SER A N 1
ATOM 2341 C CA . SER A 1 298 ? 18.555 -9.207 -6.114 1.00 36.94 298 SER A CA 1
ATOM 2342 C C . SER A 1 298 ? 18.891 -8.811 -4.670 1.00 36.94 298 SER A C 1
ATOM 2344 O O . SER A 1 298 ? 19.742 -9.458 -4.063 1.00 36.94 298 SER A O 1
ATOM 2346 N N . SER A 1 299 ? 18.269 -7.769 -4.100 1.00 40.78 299 SER A N 1
ATOM 2347 C CA . SER A 1 299 ? 18.584 -7.277 -2.746 1.00 40.78 299 SER A CA 1
ATOM 2348 C C . SER A 1 299 ? 17.511 -7.604 -1.701 1.00 40.78 299 SER A C 1
ATOM 2350 O O . SER A 1 299 ? 17.173 -6.757 -0.875 1.00 40.78 299 SER A O 1
ATOM 2352 N N . VAL A 1 300 ? 17.001 -8.838 -1.707 1.00 35.84 300 VAL A N 1
ATOM 2353 C CA . VAL A 1 300 ? 16.335 -9.419 -0.531 1.00 35.84 300 VAL A CA 1
ATOM 2354 C C . VAL A 1 300 ? 17.368 -10.271 0.215 1.00 35.84 300 VAL A C 1
ATOM 2356 O O . VAL A 1 300 ? 17.598 -11.417 -0.180 1.00 35.84 300 VAL A O 1
ATOM 2359 N N . PRO A 1 301 ? 18.032 -9.754 1.268 1.00 39.22 301 PRO A N 1
ATOM 2360 C CA . PRO A 1 301 ? 18.807 -10.603 2.158 1.00 39.22 301 PRO A CA 1
ATOM 2361 C C . PRO A 1 301 ? 17.833 -11.516 2.907 1.00 39.22 301 PRO A C 1
ATOM 2363 O O . PRO A 1 301 ? 17.150 -11.094 3.834 1.00 39.22 301 PRO A O 1
ATOM 2366 N N . CYS A 1 302 ? 17.751 -12.775 2.479 1.00 39.06 302 CYS A N 1
ATOM 2367 C CA . CYS A 1 302 ? 17.059 -13.806 3.238 1.00 39.06 302 CYS A CA 1
ATOM 2368 C C . CYS A 1 302 ? 17.829 -14.027 4.549 1.00 39.06 302 CYS A C 1
ATOM 2370 O O . CYS A 1 302 ? 18.988 -14.447 4.529 1.00 39.06 302 CYS A O 1
ATOM 2372 N N . SER A 1 303 ? 17.204 -13.704 5.678 1.00 36.59 303 SER A N 1
ATOM 2373 C CA . SER A 1 303 ? 17.701 -13.906 7.044 1.00 36.59 303 SER A CA 1
ATOM 2374 C C . SER A 1 303 ? 16.521 -14.245 7.943 1.00 36.59 303 SER A C 1
ATOM 2376 O O . SER A 1 303 ? 15.488 -13.557 7.797 1.00 36.59 303 SER A O 1
#

pLDDT: mean 70.24, std 25.7, range [25.02, 98.19]

Sequence (303 aa):
MDLLKRLYFHDLQQALCRNEEPSANPSPQDRSAPSPQRSVDVAAPATIEEAKTATVAAPLVEATAPSTSTTLAAPESAPRVKKPPIQTSVDQPTESEQIRSRKSSSSSQKSSKSRRARKEELTREFENCLEQVLTWLLEAEEELSLLDEVDENDLKTVRKQFKDFENFMASLTESQDTVGRVLHRGQLLCGKAENEEERVAIEGQLRVVNGRWEELRELSMHRQNALQLSLNRLQTKQLATIDKWLSGVEFEMTSCEPLADSQDAALRQIEAHTRLQAKIHAFQDTINDLSSFVAVVSSVPCS